Protein AF-Q4G3E6-F1 (afdb_monomer_lite)

pLDDT: mean 81.44, std 16.77, range [35.69, 95.38]

Secondary structure (DSSP, 8-state):
--HHHHHHHHHHHHHHHHHTHHHHHHHIIIIIHHHHHSSS-HHHHHHIIIIIHHHHHHHHHTHHHHHHHHHHHHHHHHSSS-GGGSSS--TTS--------HHHHHHHHHHHHHHHHHHHHHHHHHHS-HHHHHSHHHHHHHHHHHHHHHHHHHHHHHHHHTT-----TTHHHHHHHHHHHTT--

Structure (mmCIF, N/CA/C/O backbone):
data_AF-Q4G3E6-F1
#
_entry.id   AF-Q4G3E6-F1
#
loop_
_atom_site.group_PDB
_atom_site.id
_atom_site.type_symbol
_atom_site.label_atom_id
_atom_site.label_alt_id
_atom_site.label_comp_id
_atom_site.label_asym_id
_atom_site.label_entity_id
_atom_site.label_seq_id
_atom_site.pdbx_PDB_ins_code
_atom_site.Cartn_x
_atom_site.Cartn_y
_atom_site.Cartn_z
_atom_site.occupancy
_atom_site.B_iso_or_equiv
_atom_site.auth_seq_id
_atom_site.auth_comp_id
_atom_site.auth_asym_id
_atom_site.auth_atom_id
_atom_site.pdbx_PDB_model_num
ATOM 1 N N . MET A 1 1 ? -30.790 -11.119 8.321 1.00 50.88 1 MET A N 1
ATOM 2 C CA . MET A 1 1 ? -29.705 -10.205 8.751 1.00 50.88 1 MET A CA 1
ATOM 3 C C . MET A 1 1 ? -30.232 -8.780 8.630 1.00 50.88 1 MET A C 1
ATOM 5 O O . MET A 1 1 ? -30.680 -8.416 7.553 1.00 50.88 1 MET A O 1
ATOM 9 N N . ASN A 1 2 ? -30.311 -8.030 9.729 1.00 48.78 2 ASN A N 1
ATOM 10 C CA . ASN A 1 2 ? -31.021 -6.747 9.789 1.00 48.78 2 ASN A CA 1
ATOM 11 C C . ASN A 1 2 ? -30.260 -5.658 8.998 1.00 48.78 2 ASN A C 1
ATOM 13 O O . ASN A 1 2 ? -29.052 -5.509 9.179 1.00 48.78 2 ASN A O 1
ATOM 17 N N . GLN A 1 3 ? -30.926 -4.879 8.136 1.00 55.03 3 GLN A N 1
ATOM 18 C CA . GLN A 1 3 ? -30.268 -3.825 7.335 1.00 55.03 3 GLN A CA 1
ATOM 19 C C . GLN A 1 3 ? -29.537 -2.789 8.212 1.00 55.03 3 GLN A C 1
ATOM 21 O O . GLN A 1 3 ? -28.496 -2.266 7.817 1.00 55.03 3 GLN A O 1
ATOM 26 N N . ARG A 1 4 ? -30.012 -2.572 9.448 1.00 55.09 4 ARG A N 1
ATOM 27 C CA . ARG A 1 4 ? -29.405 -1.648 10.422 1.00 55.09 4 ARG A CA 1
ATOM 28 C C . ARG A 1 4 ? -28.013 -2.066 10.920 1.00 55.09 4 ARG A C 1
ATOM 30 O O . ARG A 1 4 ? -27.266 -1.209 11.373 1.00 55.09 4 ARG A O 1
ATOM 37 N N . THR A 1 5 ? -27.634 -3.341 10.807 1.00 65.06 5 THR A N 1
ATOM 38 C CA . THR A 1 5 ? -26.294 -3.833 11.196 1.00 65.06 5 THR A CA 1
ATOM 39 C C . THR A 1 5 ? -25.337 -3.981 10.013 1.00 65.06 5 THR A C 1
ATOM 41 O O . THR A 1 5 ? -24.142 -4.173 10.206 1.00 65.06 5 THR A O 1
ATOM 44 N N . LEU A 1 6 ? -25.844 -3.907 8.781 1.00 67.62 6 LEU A N 1
ATOM 45 C CA . LEU A 1 6 ? -25.075 -4.185 7.564 1.00 67.62 6 LEU A CA 1
ATOM 46 C C . LEU A 1 6 ? -24.280 -2.953 7.104 1.00 67.62 6 LEU A C 1
ATOM 48 O O . LEU A 1 6 ? -23.115 -3.059 6.733 1.00 67.62 6 LEU A O 1
ATOM 52 N N . LEU A 1 7 ? -24.888 -1.773 7.224 1.00 69.06 7 LEU A N 1
ATOM 53 C CA . LEU A 1 7 ? -24.285 -0.482 6.893 1.00 69.06 7 LEU A CA 1
ATOM 54 C C . LEU A 1 7 ? -23.043 -0.138 7.747 1.00 69.06 7 LEU A C 1
ATOM 56 O O . LEU A 1 7 ? -21.997 0.143 7.159 1.00 69.06 7 LEU A O 1
ATOM 60 N N . PRO A 1 8 ? -23.074 -0.228 9.096 1.00 72.69 8 PRO A N 1
ATOM 61 C CA . PRO A 1 8 ? -21.874 0.008 9.905 1.00 72.69 8 PRO A CA 1
ATOM 62 C C . PRO A 1 8 ? -20.772 -1.024 9.629 1.00 72.69 8 PRO A C 1
ATOM 64 O O . PRO A 1 8 ? -19.601 -0.665 9.584 1.00 72.69 8 PRO A O 1
ATOM 67 N N . LEU A 1 9 ? -21.135 -2.281 9.348 1.00 75.56 9 LEU A N 1
ATOM 68 C CA . LEU A 1 9 ? -20.178 -3.338 9.018 1.00 75.56 9 LEU A CA 1
ATOM 69 C C . LEU A 1 9 ? -19.445 -3.076 7.692 1.00 75.56 9 LEU A C 1
ATOM 71 O O . LEU A 1 9 ? -18.238 -3.305 7.596 1.00 75.56 9 LEU A O 1
ATOM 75 N N . ILE A 1 10 ? -20.159 -2.591 6.669 1.00 78.94 10 ILE A N 1
ATOM 76 C CA . ILE A 1 10 ? -19.553 -2.200 5.388 1.00 78.94 10 ILE A CA 1
ATOM 77 C C . ILE A 1 10 ? -18.596 -1.027 5.597 1.00 78.94 10 ILE A C 1
ATOM 79 O O . ILE A 1 10 ? -17.491 -1.055 5.064 1.00 78.94 10 ILE A O 1
ATOM 83 N N . ILE A 1 11 ? -18.976 -0.028 6.396 1.00 75.25 11 ILE A N 1
ATOM 84 C CA . ILE A 1 11 ? -18.123 1.136 6.677 1.00 75.25 11 ILE A CA 1
ATOM 85 C C . ILE A 1 11 ? -16.855 0.717 7.438 1.00 75.25 11 ILE A C 1
ATOM 87 O O . ILE A 1 11 ? -15.752 1.119 7.062 1.00 75.25 11 ILE A O 1
ATOM 91 N N . GLU A 1 12 ? -16.980 -0.141 8.454 1.00 79.94 12 GLU A N 1
ATOM 92 C CA . GLU A 1 12 ? -15.845 -0.624 9.251 1.00 79.94 12 GLU A CA 1
ATOM 93 C C . GLU A 1 12 ? -14.816 -1.414 8.432 1.00 79.94 12 GLU A C 1
ATOM 95 O O . GLU A 1 12 ? -13.622 -1.353 8.740 1.00 79.94 12 GLU A O 1
ATOM 100 N N . ARG A 1 13 ? -15.265 -2.144 7.400 1.00 85.94 13 ARG A N 1
ATOM 101 C CA . ARG A 1 13 ? -14.406 -2.935 6.501 1.00 85.94 13 ARG A CA 1
ATOM 102 C C . ARG A 1 13 ? -13.930 -2.147 5.283 1.00 85.94 13 ARG A C 1
ATOM 104 O O . ARG A 1 13 ? -12.800 -2.340 4.848 1.00 85.94 13 ARG A O 1
ATOM 111 N N . GLY A 1 14 ? -14.761 -1.256 4.753 1.00 86.25 14 GLY A N 1
ATOM 112 C CA . GLY A 1 14 ? -14.459 -0.443 3.579 1.00 86.25 14 GLY A CA 1
ATOM 113 C C . GLY A 1 14 ? -13.380 0.596 3.859 1.00 86.25 14 GLY A C 1
ATOM 114 O O . GLY A 1 14 ? -12.450 0.726 3.071 1.00 86.25 14 GLY A O 1
ATOM 115 N N . PHE A 1 15 ? -13.439 1.279 5.006 1.00 86.38 15 PHE A N 1
ATOM 116 C CA . PHE A 1 15 ? -12.478 2.337 5.331 1.00 86.38 15 PHE A CA 1
ATOM 117 C C . PHE A 1 15 ? -11.015 1.844 5.390 1.00 86.38 15 PHE A C 1
ATOM 119 O O . PHE A 1 15 ? -10.160 2.463 4.756 1.00 86.38 15 PHE A O 1
ATOM 126 N N . PRO A 1 16 ? -10.688 0.709 6.042 1.00 87.88 16 PRO A N 1
ATOM 127 C CA . PRO A 1 16 ? -9.337 0.161 5.981 1.00 87.88 16 PRO A CA 1
ATOM 128 C C . PRO A 1 16 ? -8.939 -0.313 4.584 1.00 87.88 16 PRO A C 1
ATOM 130 O O . PRO A 1 16 ? -7.799 -0.105 4.192 1.00 87.88 16 PRO A O 1
ATOM 133 N N . ILE A 1 17 ? -9.853 -0.918 3.814 1.00 91.62 17 ILE A N 1
ATOM 134 C CA . ILE A 1 17 ? -9.563 -1.343 2.433 1.00 91.62 17 ILE A CA 1
ATOM 135 C C . ILE A 1 17 ? -9.204 -0.131 1.561 1.00 91.62 17 ILE A C 1
ATOM 137 O O . ILE A 1 17 ? -8.261 -0.209 0.779 1.00 91.62 17 ILE A O 1
ATOM 141 N N . LEU A 1 18 ? -9.893 0.999 1.743 1.00 91.19 18 LEU A N 1
ATOM 142 C CA . LEU A 1 18 ? -9.543 2.262 1.092 1.00 91.19 18 LEU A CA 1
ATOM 143 C C . LEU A 1 18 ? -8.183 2.789 1.561 1.00 91.19 18 LEU A C 1
ATOM 145 O O . LEU A 1 18 ? -7.407 3.263 0.744 1.00 91.19 18 LEU A O 1
ATOM 149 N N . ALA A 1 19 ? -7.827 2.653 2.839 1.00 91.94 19 ALA A N 1
ATOM 150 C CA . ALA A 1 19 ? -6.485 3.029 3.293 1.00 91.94 19 ALA A CA 1
ATOM 151 C C . ALA A 1 19 ? -5.380 2.224 2.577 1.00 91.94 19 ALA A C 1
ATOM 153 O O . ALA A 1 19 ? -4.321 2.773 2.295 1.00 91.94 19 ALA A O 1
ATOM 154 N N . TYR A 1 20 ? -5.641 0.962 2.209 1.00 93.94 20 TYR A N 1
ATOM 155 C CA . TYR A 1 20 ? -4.726 0.135 1.411 1.00 93.94 20 TYR A CA 1
ATOM 156 C C . TYR A 1 20 ? -4.623 0.548 -0.070 1.00 93.94 20 TYR A C 1
ATOM 158 O O . TYR A 1 20 ? -3.683 0.125 -0.746 1.00 93.94 20 TYR A O 1
ATOM 166 N N . SER A 1 21 ? -5.518 1.392 -0.598 1.00 92.81 21 SER A N 1
ATOM 167 C CA . SER A 1 21 ? -5.365 1.895 -1.970 1.00 92.81 21 SER A CA 1
ATOM 168 C C . SER A 1 21 ? -4.215 2.897 -2.104 1.00 92.81 21 SER A C 1
ATOM 170 O O . SER A 1 21 ? -3.676 3.049 -3.196 1.00 92.81 21 SER A O 1
ATOM 172 N N . ILE A 1 22 ? -3.816 3.556 -1.010 1.00 93.31 22 ILE A N 1
ATOM 173 C CA . ILE A 1 22 ? -2.671 4.479 -0.979 1.00 93.31 22 ILE A CA 1
ATOM 174 C C . ILE A 1 22 ? -1.344 3.730 -1.217 1.00 93.31 22 ILE A C 1
ATOM 176 O O . ILE A 1 22 ? -0.698 4.023 -2.225 1.00 93.31 22 ILE A O 1
ATOM 180 N N . PRO A 1 23 ? -0.957 2.717 -0.407 1.00 94.69 23 PRO A N 1
ATOM 181 C CA . PRO A 1 23 ? 0.252 1.933 -0.671 1.00 94.69 23 PRO A CA 1
ATOM 182 C C . PRO A 1 23 ? 0.204 1.218 -2.030 1.00 94.69 23 PRO A C 1
ATOM 184 O O . PRO A 1 23 ? 1.242 0.994 -2.652 1.00 94.69 23 PRO A O 1
ATOM 187 N N . LEU A 1 24 ? -0.993 0.888 -2.536 1.00 94.81 24 LEU A N 1
ATOM 188 C CA . LEU A 1 24 ? -1.147 0.341 -3.885 1.00 94.81 24 LEU A CA 1
ATOM 189 C C . LEU A 1 24 ? -0.725 1.355 -4.951 1.00 94.81 24 LEU A C 1
ATOM 191 O O . LEU A 1 24 ? 0.110 1.031 -5.795 1.00 94.81 24 LEU A O 1
ATOM 195 N N . ALA A 1 25 ? -1.271 2.573 -4.901 1.00 94.31 25 ALA A N 1
ATOM 196 C CA . ALA A 1 25 ? -0.927 3.643 -5.832 1.00 94.31 25 ALA A CA 1
ATOM 197 C C . ALA A 1 25 ? 0.575 3.963 -5.798 1.00 94.31 25 ALA A C 1
ATOM 199 O O . ALA A 1 25 ? 1.194 4.121 -6.850 1.00 94.31 25 ALA A O 1
ATOM 200 N N . GLU A 1 26 ? 1.175 3.965 -4.610 1.00 94.31 26 GLU A N 1
ATOM 201 C CA . GLU A 1 26 ? 2.606 4.194 -4.447 1.00 94.31 26 GLU A CA 1
ATOM 202 C C . GLU A 1 26 ? 3.460 3.064 -5.048 1.00 94.31 26 GLU A C 1
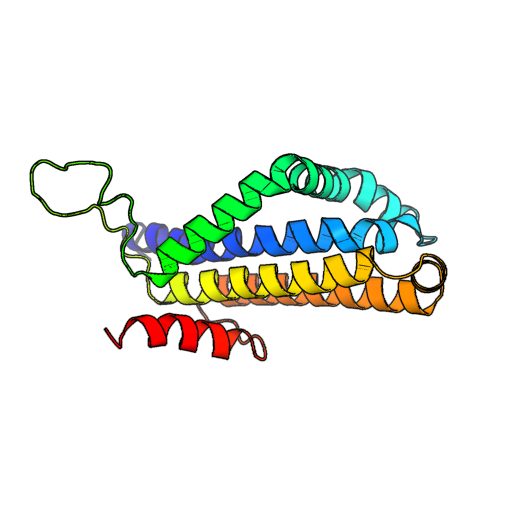ATOM 204 O O . GLU A 1 26 ? 4.415 3.323 -5.786 1.00 94.31 26 GLU A O 1
ATOM 209 N N . SER A 1 27 ? 3.084 1.799 -4.827 1.00 94.50 27 SER A N 1
ATOM 210 C CA . SER A 1 27 ? 3.782 0.656 -5.435 1.00 94.50 27 SER A CA 1
ATOM 211 C C . SER A 1 27 ? 3.733 0.694 -6.970 1.00 94.50 27 SER A C 1
ATOM 213 O O . SER A 1 27 ? 4.720 0.378 -7.644 1.00 94.50 27 SER A O 1
ATOM 215 N N . ILE A 1 28 ? 2.604 1.146 -7.529 1.00 94.00 28 ILE A N 1
ATOM 216 C CA . ILE A 1 28 ? 2.423 1.340 -8.968 1.00 94.00 28 ILE A CA 1
ATOM 217 C C . ILE A 1 28 ? 3.330 2.472 -9.461 1.00 94.00 28 ILE A C 1
ATOM 219 O O . ILE A 1 28 ? 4.020 2.300 -10.466 1.00 94.00 28 ILE A O 1
ATOM 223 N N . TYR A 1 29 ? 3.371 3.600 -8.750 1.00 93.81 29 TYR A N 1
ATOM 224 C CA . TYR A 1 29 ? 4.202 4.748 -9.106 1.00 93.81 29 TYR A CA 1
ATOM 225 C C . TYR A 1 29 ? 5.694 4.385 -9.213 1.00 93.81 29 TYR A C 1
ATOM 227 O O . TYR A 1 29 ? 6.325 4.708 -10.220 1.00 93.81 29 TYR A O 1
ATOM 235 N N . PHE A 1 30 ? 6.252 3.658 -8.239 1.00 92.88 30 PHE A N 1
ATOM 236 C CA . PHE A 1 30 ? 7.684 3.329 -8.239 1.00 92.88 30 PHE A CA 1
ATOM 237 C C . PHE A 1 30 ? 8.071 2.181 -9.183 1.00 92.88 30 PHE A C 1
ATOM 239 O O . PHE A 1 30 ? 9.093 2.269 -9.871 1.00 92.88 30 PHE A O 1
ATOM 246 N N . PHE A 1 31 ? 7.295 1.091 -9.223 1.00 92.88 31 PHE A N 1
ATOM 247 C CA . PHE A 1 31 ? 7.738 -0.151 -9.873 1.00 92.88 31 PHE A CA 1
ATOM 248 C C . PHE A 1 31 ? 7.011 -0.468 -11.184 1.00 92.88 31 PHE A C 1
ATOM 250 O O . PHE A 1 31 ? 7.617 -1.067 -12.079 1.00 92.88 31 PHE A O 1
ATOM 257 N N . ALA A 1 32 ? 5.748 -0.058 -11.359 1.00 90.56 32 ALA A N 1
ATOM 258 C CA . ALA A 1 32 ? 4.948 -0.512 -12.502 1.00 90.56 32 ALA A CA 1
ATOM 259 C C . ALA A 1 32 ? 5.480 -0.017 -13.851 1.00 90.56 32 ALA A C 1
ATOM 261 O O . ALA A 1 32 ? 5.421 -0.767 -14.826 1.00 90.56 32 ALA A O 1
ATOM 262 N N . HIS A 1 33 ? 6.071 1.183 -13.908 1.00 87.75 33 HIS A N 1
ATOM 263 C CA . HIS A 1 33 ? 6.719 1.689 -15.123 1.00 87.75 33 HIS A CA 1
ATOM 264 C C . HIS A 1 33 ? 7.822 0.737 -15.611 1.00 87.75 33 HIS A C 1
ATOM 266 O O . HIS A 1 33 ? 7.880 0.397 -16.793 1.00 87.75 33 HIS A O 1
ATOM 272 N N . ARG A 1 34 ? 8.675 0.251 -14.696 1.00 87.00 34 ARG A N 1
ATOM 273 C CA . ARG A 1 34 ? 9.755 -0.678 -15.050 1.00 87.00 34 ARG A CA 1
ATOM 274 C C . ARG A 1 34 ? 9.204 -2.039 -15.466 1.00 87.00 34 ARG A C 1
ATOM 276 O O . ARG A 1 34 ? 9.618 -2.568 -16.490 1.00 87.00 34 ARG A O 1
ATOM 283 N N . VAL A 1 35 ? 8.281 -2.597 -14.691 1.00 87.44 35 VAL A N 1
ATOM 284 C CA . VAL A 1 35 ? 7.744 -3.944 -14.934 1.00 87.44 35 VAL A CA 1
ATOM 285 C C . VAL A 1 35 ? 6.961 -4.014 -16.247 1.00 87.44 35 VAL A C 1
ATOM 287 O O . VAL A 1 35 ? 7.157 -4.929 -17.047 1.00 87.44 35 VAL A O 1
ATOM 290 N N . CYS A 1 36 ? 6.097 -3.032 -16.502 1.00 85.81 36 CYS A N 1
ATOM 291 C CA . CYS A 1 36 ? 5.131 -3.128 -17.591 1.00 85.81 36 CYS A CA 1
ATOM 292 C C . CYS A 1 36 ? 5.654 -2.627 -18.939 1.00 85.81 36 CYS A C 1
ATOM 294 O O . CYS A 1 36 ? 5.175 -3.093 -19.967 1.00 85.81 36 CYS A O 1
ATOM 296 N N . LEU A 1 37 ? 6.618 -1.699 -18.976 1.00 86.12 37 LEU A N 1
ATOM 297 C CA . LEU A 1 37 ? 7.130 -1.169 -20.249 1.00 86.12 37 LEU A CA 1
ATOM 298 C C . LEU A 1 37 ? 8.317 -1.956 -20.806 1.00 86.12 37 LEU A C 1
ATOM 300 O O . LEU A 1 37 ? 8.485 -2.013 -22.024 1.00 86.12 37 LEU A O 1
ATOM 304 N N . TYR A 1 38 ? 9.105 -2.594 -19.940 1.00 84.31 38 TYR A N 1
ATOM 305 C CA . TYR A 1 38 ? 10.302 -3.341 -20.340 1.00 84.31 38 TYR A CA 1
ATOM 306 C C . TYR A 1 38 ? 10.032 -4.826 -20.616 1.00 84.31 38 TYR A C 1
ATOM 308 O O . TYR A 1 38 ? 10.952 -5.565 -20.952 1.00 84.31 38 TYR A O 1
ATOM 316 N N . THR A 1 39 ? 8.780 -5.278 -20.499 1.00 83.50 39 THR A N 1
ATOM 317 C CA . THR A 1 39 ? 8.386 -6.619 -20.948 1.00 83.50 39 THR A CA 1
ATOM 318 C C . THR A 1 39 ? 8.193 -6.663 -22.467 1.00 83.50 39 THR A C 1
ATOM 320 O O . THR A 1 39 ? 7.905 -5.651 -23.105 1.00 83.50 39 THR A O 1
ATOM 323 N N . ASN A 1 40 ? 8.294 -7.853 -23.059 1.00 83.25 40 ASN A N 1
ATOM 324 C CA . ASN A 1 40 ? 7.991 -8.071 -24.477 1.00 83.25 40 ASN A CA 1
ATOM 325 C C . ASN A 1 40 ? 6.483 -8.234 -24.741 1.00 83.25 40 ASN A C 1
ATOM 327 O O . ASN A 1 40 ? 6.042 -8.162 -25.884 1.00 83.25 40 ASN A O 1
ATOM 331 N N . ASN A 1 41 ? 5.678 -8.402 -23.689 1.00 88.19 41 ASN A N 1
ATOM 332 C CA . ASN A 1 41 ? 4.240 -8.621 -23.806 1.00 88.19 41 ASN A CA 1
ATOM 333 C C . ASN A 1 41 ? 3.483 -7.318 -24.095 1.00 88.19 41 ASN A C 1
ATOM 335 O O . ASN A 1 41 ? 3.435 -6.415 -23.256 1.00 88.19 41 ASN A O 1
ATOM 339 N N . ILE A 1 42 ? 2.824 -7.249 -25.255 1.00 89.62 42 ILE A N 1
ATOM 340 C CA . ILE A 1 42 ? 2.043 -6.074 -25.675 1.00 89.62 42 ILE A CA 1
ATOM 341 C C . ILE A 1 42 ? 0.882 -5.786 -24.707 1.00 89.62 42 ILE A C 1
ATOM 343 O O . ILE A 1 42 ? 0.621 -4.632 -24.373 1.00 89.62 42 ILE A O 1
ATOM 347 N N . SER A 1 43 ? 0.233 -6.833 -24.188 1.00 89.06 43 SER A N 1
ATOM 348 C CA . SER A 1 43 ? -0.934 -6.713 -23.308 1.00 89.06 43 SER A CA 1
ATOM 349 C C . SER A 1 43 ? -0.595 -6.030 -21.985 1.00 89.06 43 SER A C 1
ATOM 351 O O . SER A 1 43 ? -1.376 -5.219 -21.497 1.00 89.06 43 SER A O 1
ATOM 353 N N . LEU A 1 44 ? 0.591 -6.298 -21.424 1.00 85.38 44 LEU A N 1
ATOM 354 C CA . LEU A 1 44 ? 1.046 -5.639 -20.196 1.00 85.38 44 LEU A CA 1
ATOM 355 C C . LEU A 1 44 ? 1.344 -4.153 -20.428 1.00 85.38 44 LEU A C 1
ATOM 357 O O . LEU A 1 44 ? 1.033 -3.324 -19.574 1.00 85.38 44 LEU A O 1
ATOM 361 N N . LYS A 1 45 ? 1.905 -3.809 -21.595 1.00 89.00 45 LYS A N 1
ATOM 362 C CA . LYS A 1 45 ? 2.141 -2.411 -21.980 1.00 89.00 45 LYS A CA 1
ATOM 363 C C . LYS A 1 45 ? 0.825 -1.651 -22.101 1.00 89.00 45 LYS A C 1
ATOM 365 O O . LYS A 1 45 ? 0.710 -0.551 -21.566 1.00 89.00 45 LYS A O 1
ATOM 370 N N . LEU A 1 46 ? -0.174 -2.247 -22.755 1.00 89.12 46 LEU A N 1
ATOM 371 C CA . LEU A 1 46 ? -1.507 -1.657 -22.890 1.00 89.12 46 LEU A CA 1
ATOM 372 C C . LEU A 1 46 ? -2.199 -1.502 -21.535 1.00 89.12 46 LEU A C 1
ATOM 374 O O . LEU A 1 46 ? -2.703 -0.419 -21.249 1.00 89.12 46 LEU A O 1
ATOM 378 N N . LEU A 1 47 ? -2.144 -2.525 -20.675 1.00 88.00 47 LEU A N 1
ATOM 379 C CA . LEU A 1 47 ? -2.672 -2.453 -19.312 1.00 88.00 47 LEU A CA 1
ATOM 380 C C . LEU A 1 47 ? -2.043 -1.284 -18.547 1.00 88.00 47 LEU A C 1
ATOM 382 O O . LEU A 1 47 ? -2.756 -0.478 -17.957 1.00 88.00 47 LEU A O 1
ATOM 386 N N . PHE A 1 48 ? -0.721 -1.121 -18.612 1.00 88.00 48 PHE A N 1
ATOM 387 C CA . PHE A 1 48 ? -0.074 0.008 -17.953 1.00 88.00 48 PHE A CA 1
ATOM 388 C C . PHE A 1 48 ? -0.531 1.353 -18.513 1.00 88.00 48 PHE A C 1
ATOM 390 O O . PHE A 1 48 ? -0.895 2.236 -17.743 1.00 88.00 48 PHE A O 1
ATOM 397 N N . LEU A 1 49 ? -0.544 1.515 -19.836 1.00 87.44 49 LEU A N 1
ATOM 398 C CA . LEU A 1 49 ? -0.903 2.784 -20.467 1.00 87.44 49 LEU A CA 1
ATOM 399 C C . LEU A 1 49 ? -2.367 3.175 -20.231 1.00 87.44 49 LEU A C 1
ATOM 401 O O . LEU A 1 49 ? -2.646 4.361 -20.069 1.00 87.44 49 LEU A O 1
ATOM 405 N N . GLN A 1 50 ? -3.277 2.201 -20.199 1.00 88.69 50 GLN A N 1
ATOM 406 C CA . GLN A 1 50 ? -4.713 2.439 -20.062 1.00 88.69 50 GLN A CA 1
ATOM 407 C C . GLN A 1 50 ? -5.159 2.585 -18.603 1.00 88.69 50 GLN A C 1
ATOM 409 O O . GLN A 1 50 ? -5.964 3.467 -18.317 1.00 88.69 50 GLN A O 1
ATOM 414 N N . THR A 1 51 ? -4.655 1.756 -17.679 1.00 88.50 51 THR A N 1
ATOM 415 C CA . THR A 1 51 ? -5.187 1.697 -16.302 1.00 88.50 51 THR A CA 1
ATOM 416 C C . THR A 1 51 ? -4.200 2.151 -15.231 1.00 88.50 51 THR A C 1
ATOM 418 O O . THR A 1 51 ? -4.580 2.917 -14.349 1.00 88.50 51 THR A O 1
ATOM 421 N N . LEU A 1 52 ? -2.929 1.742 -15.288 1.00 90.31 52 LEU A N 1
ATOM 422 C CA . LEU A 1 52 ? -1.971 2.028 -14.205 1.00 90.31 52 LEU A CA 1
ATOM 423 C C . LEU A 1 52 ? -1.329 3.417 -14.307 1.00 90.31 52 LEU A C 1
ATOM 425 O O . LEU A 1 52 ? -1.086 4.066 -13.291 1.00 90.31 52 LEU A O 1
ATOM 429 N N . LYS A 1 53 ? -1.079 3.902 -15.526 1.00 91.12 53 LYS A N 1
ATOM 430 C CA . LYS A 1 53 ? -0.499 5.222 -15.795 1.00 91.12 53 LYS A CA 1
ATOM 431 C C . LYS A 1 53 ? -1.302 6.370 -15.167 1.00 91.12 53 LYS A C 1
ATOM 433 O O . LYS A 1 53 ? -0.673 7.199 -14.510 1.00 91.12 53 LYS A O 1
ATOM 438 N N . PRO A 1 54 ? -2.639 6.474 -15.321 1.00 91.75 54 PRO A N 1
ATOM 439 C CA . PRO A 1 54 ? -3.385 7.566 -14.696 1.00 91.75 54 PRO A CA 1
ATOM 440 C C . PRO A 1 54 ? -3.308 7.529 -13.163 1.00 91.75 54 PRO A C 1
ATOM 442 O O . PRO A 1 54 ? -3.186 8.584 -12.549 1.00 91.75 54 PRO A O 1
ATOM 445 N N . ILE A 1 55 ? -3.288 6.339 -12.549 1.00 91.75 55 ILE A N 1
ATOM 446 C CA . ILE A 1 55 ? -3.123 6.178 -11.094 1.00 91.75 55 ILE A CA 1
ATOM 447 C C . ILE A 1 55 ? -1.744 6.686 -10.652 1.00 91.75 55 ILE A C 1
ATOM 449 O O . ILE A 1 55 ? -1.645 7.462 -9.703 1.00 91.75 55 ILE A O 1
ATOM 453 N N . ALA A 1 56 ? -0.686 6.306 -11.374 1.00 92.44 56 ALA A N 1
ATOM 454 C CA . ALA A 1 56 ? 0.673 6.765 -11.095 1.00 92.44 56 ALA A CA 1
ATOM 455 C C . ALA A 1 56 ? 0.815 8.290 -11.247 1.00 92.44 56 ALA A C 1
ATOM 457 O O . ALA A 1 56 ? 1.435 8.931 -10.403 1.00 92.44 56 ALA A O 1
ATOM 458 N N . MET A 1 57 ? 0.214 8.877 -12.289 1.00 92.44 57 MET A N 1
ATOM 459 C CA . MET A 1 57 ? 0.231 10.331 -12.503 1.00 92.44 57 MET A CA 1
ATOM 460 C C . MET A 1 57 ? -0.581 11.081 -11.442 1.00 92.44 57 MET A C 1
ATOM 462 O O . MET A 1 57 ? -0.176 12.149 -10.991 1.00 92.44 57 MET A O 1
ATOM 466 N N . PHE A 1 58 ? -1.715 10.528 -11.004 1.00 93.12 58 PHE A N 1
ATOM 467 C CA . PHE A 1 58 ? -2.482 11.103 -9.902 1.00 93.12 58 PHE A CA 1
ATOM 468 C C . PHE A 1 58 ? -1.657 11.141 -8.610 1.00 93.12 58 PHE A C 1
ATOM 470 O O . PHE A 1 58 ? -1.641 12.173 -7.936 1.00 93.12 58 PHE A O 1
ATOM 477 N N . TYR A 1 59 ? -0.939 10.055 -8.302 1.00 92.06 59 TYR A N 1
ATOM 478 C CA . TYR A 1 59 ? -0.045 9.985 -7.147 1.00 92.06 59 TYR A CA 1
ATOM 479 C C . TYR A 1 59 ? 1.102 10.998 -7.252 1.00 92.06 59 TYR A C 1
ATOM 481 O O . TYR A 1 59 ? 1.318 11.775 -6.324 1.00 92.06 59 TYR A O 1
ATOM 489 N N . SER A 1 60 ? 1.793 11.059 -8.398 1.00 92.50 60 SER A N 1
ATOM 490 C CA . SER A 1 60 ? 2.928 11.972 -8.593 1.00 92.50 60 SER A CA 1
ATOM 491 C C . SER A 1 60 ? 2.532 13.441 -8.484 1.00 92.50 60 SER A C 1
ATOM 493 O O . SER A 1 60 ? 3.257 14.235 -7.892 1.00 92.50 60 SER A O 1
ATOM 495 N N . ASN A 1 61 ? 1.368 13.805 -9.028 1.00 95.38 61 ASN A N 1
ATOM 496 C CA . ASN A 1 61 ? 0.897 15.188 -9.038 1.00 95.38 61 ASN A CA 1
ATOM 497 C C . ASN A 1 61 ? 0.411 15.652 -7.659 1.00 95.38 61 ASN A C 1
ATOM 499 O O . ASN A 1 61 ? 0.450 16.844 -7.370 1.00 95.38 61 ASN A O 1
ATOM 503 N N . ASN A 1 62 ? -0.033 14.726 -6.804 1.00 94.00 62 ASN A N 1
ATOM 504 C CA . ASN A 1 62 ? -0.606 15.029 -5.491 1.00 94.00 62 ASN A CA 1
ATOM 505 C C . ASN A 1 62 ? 0.249 14.511 -4.327 1.00 94.00 62 ASN A C 1
ATOM 507 O O . ASN A 1 62 ? -0.267 14.352 -3.223 1.00 94.00 62 ASN A O 1
ATOM 511 N N . LEU A 1 63 ? 1.545 14.267 -4.542 1.00 90.56 63 LEU A N 1
ATOM 512 C CA . LEU A 1 63 ? 2.423 13.612 -3.565 1.00 90.56 63 LEU A CA 1
ATOM 513 C C . LEU A 1 63 ? 2.376 14.289 -2.188 1.00 90.56 63 LEU A C 1
ATOM 515 O O . LEU A 1 63 ? 2.132 13.628 -1.183 1.00 90.56 63 LEU A O 1
ATOM 519 N N . TYR A 1 64 ? 2.528 15.616 -2.134 1.00 91.19 64 TYR A N 1
ATOM 520 C CA . TYR A 1 64 ? 2.484 16.355 -0.868 1.00 91.19 64 TYR A CA 1
ATOM 521 C C . TYR A 1 64 ? 1.114 16.271 -0.187 1.00 91.19 64 TYR A C 1
ATOM 523 O O . TYR A 1 64 ? 1.039 16.100 1.027 1.00 91.19 64 TYR A O 1
ATOM 531 N N . ALA A 1 65 ? 0.025 16.351 -0.955 1.00 92.19 65 ALA A N 1
ATOM 532 C CA . ALA A 1 65 ? -1.328 16.256 -0.415 1.00 92.19 65 ALA A CA 1
ATOM 533 C C . ALA A 1 65 ? -1.616 14.856 0.145 1.00 92.19 65 ALA A C 1
ATOM 535 O O . ALA A 1 65 ? -2.191 14.733 1.228 1.00 92.19 65 ALA A O 1
ATOM 536 N N . ILE A 1 66 ? -1.175 13.804 -0.552 1.00 92.31 66 ILE A N 1
ATOM 537 C CA . ILE A 1 66 ? -1.280 12.417 -0.088 1.00 92.31 66 ILE A CA 1
ATOM 538 C C . ILE A 1 66 ? -0.449 12.233 1.183 1.00 92.31 66 ILE A C 1
ATOM 540 O O . ILE A 1 66 ? -0.980 11.728 2.166 1.00 92.31 66 ILE A O 1
ATOM 544 N N . PHE A 1 67 ? 0.784 12.740 1.220 1.00 90.56 67 PHE A N 1
ATOM 545 C CA . PHE A 1 67 ? 1.632 12.692 2.412 1.00 90.56 67 PHE A CA 1
ATOM 546 C C . PHE A 1 67 ? 0.974 13.371 3.623 1.00 90.56 67 PHE A C 1
ATOM 548 O O . PHE A 1 67 ? 0.866 12.772 4.694 1.00 90.56 67 PHE A O 1
ATOM 555 N N . PHE A 1 68 ? 0.452 14.593 3.466 1.00 90.50 68 PHE A N 1
ATOM 556 C CA . PHE A 1 68 ? -0.278 15.267 4.545 1.00 90.50 68 PHE A CA 1
ATOM 557 C C . PHE A 1 68 ? -1.545 14.506 4.954 1.00 90.50 68 PHE A C 1
ATOM 559 O O . PHE A 1 68 ? -1.864 14.452 6.141 1.00 90.50 68 PHE A O 1
ATOM 566 N N . THR A 1 69 ? -2.239 13.878 4.002 1.00 89.81 69 THR A N 1
ATOM 567 C CA . THR A 1 69 ? -3.421 13.046 4.271 1.00 89.81 69 THR A CA 1
ATOM 568 C C . THR A 1 69 ? -3.052 11.811 5.090 1.00 89.81 69 THR A C 1
ATOM 570 O O . THR A 1 69 ? -3.707 11.523 6.089 1.00 89.81 69 THR A O 1
ATOM 573 N N . VAL A 1 70 ? -1.978 11.109 4.731 1.00 90.56 70 VAL A N 1
ATOM 574 C CA . VAL A 1 70 ? -1.473 9.946 5.471 1.00 90.56 70 VAL A CA 1
ATOM 575 C C . VAL A 1 70 ? -1.043 10.351 6.879 1.00 90.56 70 VAL A C 1
ATOM 577 O O . VAL A 1 70 ? -1.483 9.729 7.846 1.00 90.56 70 VAL A O 1
ATOM 580 N N . CYS A 1 71 ? -0.282 11.440 7.024 1.00 89.31 71 CYS A N 1
ATOM 581 C CA . CYS A 1 71 ? 0.101 11.995 8.325 1.00 89.31 71 CYS A CA 1
ATOM 582 C C . CYS A 1 71 ? -1.120 12.366 9.179 1.00 89.31 71 CYS A C 1
ATOM 584 O O . CYS A 1 71 ? -1.161 12.068 10.375 1.00 89.31 71 CYS A O 1
ATOM 586 N N . TYR A 1 72 ? -2.142 12.973 8.572 1.00 87.62 72 TYR A N 1
ATOM 587 C CA . TYR A 1 72 ? -3.389 13.310 9.251 1.00 87.62 72 TYR A CA 1
ATOM 588 C C . TYR A 1 72 ? -4.142 12.056 9.722 1.00 87.62 72 TYR A C 1
ATOM 590 O O . TYR A 1 72 ? -4.530 11.979 10.890 1.00 87.62 72 TYR A O 1
ATOM 598 N N . ILE A 1 73 ? -4.311 11.049 8.856 1.00 86.62 73 ILE A N 1
ATOM 599 C CA . ILE A 1 73 ? -4.977 9.780 9.199 1.00 86.62 73 ILE A CA 1
ATOM 600 C C . ILE A 1 73 ? -4.182 9.036 10.281 1.00 86.62 73 ILE A C 1
ATOM 602 O O . ILE A 1 73 ? -4.778 8.491 11.215 1.00 86.62 73 ILE A O 1
ATOM 606 N N . PHE A 1 74 ? -2.850 9.048 10.201 1.00 87.06 74 PHE A N 1
ATOM 607 C CA . PHE A 1 74 ? -1.964 8.464 11.202 1.00 87.06 74 PHE A CA 1
ATOM 608 C C . PHE A 1 74 ? -2.157 9.128 12.567 1.00 87.06 74 PHE A C 1
ATOM 610 O O . PHE A 1 74 ? -2.432 8.442 13.554 1.00 87.06 74 PHE A O 1
ATOM 617 N N . ALA A 1 75 ? -2.092 10.461 12.629 1.00 83.00 75 ALA A N 1
ATOM 618 C CA . ALA A 1 75 ? -2.307 11.216 13.859 1.00 83.00 75 ALA A CA 1
ATOM 619 C C . ALA A 1 75 ? -3.708 10.959 14.443 1.00 83.00 75 ALA A C 1
ATOM 621 O O . ALA A 1 75 ? -3.840 10.689 15.640 1.00 83.00 75 ALA A O 1
ATOM 622 N N . ALA A 1 76 ? -4.741 10.953 13.595 1.00 78.69 76 ALA A N 1
ATOM 623 C CA . ALA A 1 76 ? -6.118 10.665 13.987 1.00 78.69 76 ALA A CA 1
ATOM 624 C C . ALA A 1 76 ? -6.291 9.250 14.569 1.00 78.69 76 ALA A C 1
ATOM 626 O O . ALA A 1 76 ? -6.969 9.069 15.582 1.00 78.69 76 ALA A O 1
ATOM 627 N N . CYS A 1 77 ? -5.665 8.239 13.961 1.00 78.25 77 CYS A N 1
ATOM 628 C CA . CYS A 1 77 ? -5.743 6.855 14.427 1.00 78.25 77 CYS A CA 1
ATOM 629 C C . CYS A 1 77 ? -4.872 6.599 15.672 1.00 78.25 77 CYS A C 1
ATOM 631 O O . CYS A 1 77 ? -5.232 5.750 16.497 1.00 78.25 77 CYS A O 1
ATOM 633 N N . SER A 1 78 ? -3.762 7.331 15.828 1.00 74.62 78 SER A N 1
ATOM 634 C CA . SER A 1 78 ? -2.833 7.233 16.962 1.00 74.62 78 SER A CA 1
ATOM 635 C C . SER A 1 78 ? -3.429 7.834 18.239 1.00 74.62 78 SER A C 1
ATOM 637 O O . SER A 1 78 ? -3.544 7.144 19.250 1.00 74.62 78 SER A O 1
ATOM 639 N N . ALA A 1 79 ? -3.930 9.072 18.176 1.00 63.91 79 ALA A N 1
ATOM 640 C CA . ALA A 1 79 ? -4.372 9.834 19.348 1.00 63.91 79 ALA A CA 1
ATOM 641 C C . ALA A 1 79 ? -5.686 9.342 19.993 1.00 63.91 79 ALA A C 1
ATOM 643 O O . ALA A 1 79 ? -6.128 9.899 20.996 1.00 63.91 79 ALA A O 1
ATOM 644 N N . ASN A 1 80 ? -6.357 8.341 19.406 1.00 56.84 80 ASN A N 1
ATOM 645 C CA . ASN A 1 80 ? -7.681 7.843 19.820 1.00 56.84 80 ASN A CA 1
ATOM 646 C C . ASN A 1 80 ? -8.775 8.937 19.919 1.00 56.84 80 ASN A C 1
ATOM 648 O O . ASN A 1 80 ? -9.851 8.704 20.465 1.00 56.84 80 ASN A O 1
ATOM 652 N N . ARG A 1 81 ? -8.496 10.136 19.395 1.00 47.53 81 ARG A N 1
ATOM 653 C CA . ARG A 1 81 ? -9.383 11.291 19.288 1.00 47.53 81 ARG A CA 1
ATOM 654 C C . ARG A 1 81 ? -9.009 12.030 18.012 1.00 47.53 81 ARG A C 1
ATOM 656 O O . ARG A 1 81 ? -7.873 12.468 17.857 1.00 47.53 81 ARG A O 1
ATOM 663 N N . LEU A 1 82 ? -9.964 12.180 17.103 1.00 46.09 82 LEU A N 1
ATOM 664 C CA . LEU A 1 82 ? -9.807 13.083 15.969 1.00 46.09 82 LEU A CA 1
ATOM 665 C C . LEU A 1 82 ? -9.623 14.516 16.509 1.00 46.09 82 LEU A C 1
ATOM 667 O O . LEU A 1 82 ? -10.494 15.005 17.234 1.00 46.09 82 LEU A O 1
ATOM 671 N N . PRO A 1 83 ? -8.545 15.235 16.148 1.00 41.50 83 PRO A N 1
ATOM 672 C CA . PRO A 1 83 ? -8.356 16.631 16.540 1.00 41.50 83 PRO A CA 1
ATOM 673 C C . PRO A 1 83 ? -9.317 17.590 15.811 1.00 41.50 83 PRO A C 1
ATOM 675 O O . PRO A 1 83 ? -9.229 18.799 15.997 1.00 41.50 83 PRO A O 1
ATOM 678 N N . LEU A 1 84 ? -10.301 17.075 15.061 1.00 44.72 84 LEU A N 1
ATOM 679 C CA . LEU A 1 84 ? -11.477 17.841 14.628 1.00 44.72 84 LEU A CA 1
ATOM 680 C C . LEU A 1 84 ? -12.374 18.268 15.814 1.00 44.72 84 LEU A C 1
ATOM 682 O O . LEU A 1 84 ? -13.336 19.001 15.646 1.00 44.72 84 LEU A O 1
ATOM 686 N N . SER A 1 85 ? -12.054 17.815 17.026 1.00 42.06 85 SER A N 1
ATOM 687 C CA . SER A 1 85 ? -12.614 18.292 18.293 1.00 42.06 85 SER A CA 1
ATOM 688 C C . SER A 1 85 ? -12.181 19.710 18.679 1.00 42.06 85 SER A C 1
ATOM 690 O O . SER A 1 85 ? -12.860 20.328 19.493 1.00 42.06 85 SER A O 1
ATOM 692 N N . ARG A 1 86 ? -11.024 20.195 18.204 1.00 45.22 86 ARG A N 1
ATOM 693 C CA . ARG A 1 86 ? -10.442 21.469 18.671 1.00 45.22 86 ARG A CA 1
ATOM 694 C C . ARG A 1 86 ? -10.803 22.672 17.801 1.00 45.22 86 ARG A C 1
ATOM 696 O O . ARG A 1 86 ? -10.631 23.796 18.248 1.00 45.22 86 ARG A O 1
ATOM 703 N N . LEU A 1 87 ? -11.279 22.431 16.579 1.00 46.50 87 LEU A N 1
ATOM 704 C CA . LEU A 1 87 ? -11.560 23.469 15.578 1.00 46.50 87 LEU A CA 1
ATOM 705 C C . LEU A 1 87 ? -13.053 23.794 15.424 1.00 46.50 87 LEU A C 1
ATOM 707 O O . LEU A 1 87 ? -13.388 24.807 14.822 1.00 46.50 87 LEU A O 1
ATOM 711 N N . LEU A 1 88 ? -13.946 22.977 15.988 1.00 42.41 88 LEU A N 1
ATOM 712 C CA . LEU A 1 88 ? -15.383 23.243 16.025 1.00 42.41 88 LEU A CA 1
ATOM 713 C C . LEU A 1 88 ? -15.838 23.327 17.488 1.00 42.41 88 LEU A C 1
ATOM 715 O O . LEU A 1 88 ? -15.862 22.297 18.165 1.00 42.41 88 LEU A O 1
ATOM 719 N N . PRO A 1 89 ? -16.205 24.516 18.000 1.00 40.59 89 PRO A N 1
ATOM 720 C CA . PRO A 1 89 ? -16.864 24.626 19.289 1.00 40.59 89 PRO A CA 1
ATOM 721 C C . PRO A 1 89 ? -18.296 24.104 19.123 1.00 40.59 89 PRO A C 1
ATOM 723 O O . PRO A 1 89 ? -19.177 24.798 18.620 1.00 40.59 89 PRO A O 1
ATOM 726 N N . THR A 1 90 ? -18.546 22.851 19.499 1.00 43.47 90 THR A N 1
ATOM 727 C CA . THR A 1 90 ? -19.913 22.344 19.631 1.00 43.47 90 THR A CA 1
ATOM 728 C C . THR A 1 90 ? -20.528 22.840 20.936 1.00 43.47 90 THR A C 1
ATOM 730 O O . THR A 1 90 ? -19.901 22.831 21.995 1.00 43.47 90 THR A O 1
ATOM 733 N N . ARG A 1 91 ? -21.800 23.237 20.841 1.00 47.72 91 ARG A N 1
ATOM 734 C CA . ARG A 1 91 ? -22.655 23.862 21.868 1.00 47.72 91 ARG A CA 1
ATOM 735 C C . ARG A 1 91 ? -22.810 23.083 23.193 1.00 47.72 91 ARG A C 1
ATOM 737 O O . ARG A 1 91 ? -23.430 23.606 24.106 1.00 47.72 91 ARG A O 1
ATOM 744 N N . GLU A 1 92 ? -22.251 21.874 23.304 1.00 47.03 92 GLU A N 1
ATOM 745 C CA . GLU A 1 92 ? -22.353 20.986 24.479 1.00 47.03 92 GLU A CA 1
ATOM 746 C C . GLU A 1 92 ? -21.005 20.408 24.967 1.00 47.03 92 GLU A C 1
ATOM 748 O O . GLU A 1 92 ? -20.977 19.472 25.762 1.00 47.03 92 GLU A O 1
ATOM 753 N N . GLY A 1 93 ? -19.854 20.907 24.497 1.00 45.84 93 GLY A N 1
ATOM 754 C CA . GLY A 1 93 ? -18.541 20.507 25.040 1.00 45.84 93 GLY A CA 1
ATOM 755 C C . GLY A 1 93 ? -18.128 19.042 24.809 1.00 45.84 93 GLY A C 1
ATOM 756 O O . GLY A 1 93 ? -17.064 18.626 25.268 1.00 45.84 93 GLY A O 1
ATOM 757 N N . LYS A 1 94 ? -18.922 18.249 24.075 1.00 35.69 94 LYS A N 1
ATOM 758 C CA . LYS A 1 94 ? -18.586 16.872 23.701 1.00 35.69 94 LYS A CA 1
ATOM 759 C C . LYS A 1 94 ? -18.089 16.834 22.251 1.00 35.69 94 LYS A C 1
ATOM 761 O O . LYS A 1 94 ? -18.839 17.191 21.337 1.00 35.69 94 LYS A O 1
ATOM 766 N N . PRO A 1 95 ? -16.839 16.417 22.007 1.00 38.34 95 PRO A N 1
ATOM 767 C CA . PRO A 1 95 ? -16.325 16.326 20.652 1.00 38.34 95 PRO A CA 1
ATOM 768 C C . PRO A 1 95 ? -17.044 15.255 19.839 1.00 38.34 95 PRO A C 1
ATOM 770 O O . PRO A 1 95 ? -17.362 14.183 20.360 1.00 38.34 95 PRO A O 1
ATOM 773 N N . ILE A 1 96 ? -17.244 15.519 18.543 1.00 37.12 96 ILE A N 1
ATOM 774 C CA . ILE A 1 96 ? -17.631 14.498 17.562 1.00 37.12 96 ILE A CA 1
ATOM 775 C C . ILE A 1 96 ? -16.417 13.582 17.376 1.00 37.12 96 ILE A C 1
ATOM 777 O O . ILE A 1 96 ? -15.601 13.733 16.469 1.00 37.12 96 ILE A O 1
ATOM 781 N N . CYS A 1 97 ? -16.250 12.650 18.305 1.00 41.59 97 CYS A N 1
ATOM 782 C CA . CYS A 1 97 ? -15.320 11.552 18.154 1.00 41.59 97 CYS A CA 1
ATOM 783 C C . CYS A 1 97 ? -15.994 10.543 17.232 1.00 41.59 97 CYS A C 1
ATOM 785 O O . CYS A 1 97 ? -16.902 9.827 17.656 1.00 41.59 97 CYS A O 1
ATOM 787 N N . LEU A 1 98 ? -15.556 10.468 15.973 1.00 46.62 98 LEU A N 1
ATOM 788 C CA . LEU A 1 98 ? -15.777 9.255 15.197 1.00 46.62 98 LEU A CA 1
ATOM 789 C C . LEU A 1 98 ? -15.040 8.149 15.969 1.00 46.62 98 LEU A C 1
ATOM 791 O O . LEU A 1 98 ? -13.815 8.061 15.913 1.00 46.62 98 LEU A O 1
ATOM 795 N N . ASN A 1 99 ? -15.756 7.384 16.793 1.00 51.81 99 ASN A N 1
ATOM 796 C CA . ASN A 1 99 ? -15.186 6.249 17.508 1.00 51.81 99 ASN A CA 1
ATOM 797 C C . ASN A 1 99 ? -14.867 5.174 16.464 1.00 51.81 99 ASN A C 1
ATOM 799 O O . ASN A 1 99 ? -15.677 4.285 16.214 1.00 51.81 99 ASN A O 1
ATOM 803 N N . LEU A 1 100 ? -13.705 5.277 15.811 1.00 62.69 100 LEU A N 1
ATOM 804 C CA . LEU A 1 100 ? -13.221 4.212 14.944 1.00 62.69 100 LEU A CA 1
ATOM 805 C C . LEU A 1 100 ? -13.043 2.956 15.798 1.00 62.69 100 LEU A C 1
ATOM 807 O O . LEU A 1 100 ? -12.339 2.967 16.813 1.00 62.69 100 LEU A O 1
ATOM 811 N N . SER A 1 101 ? -13.657 1.862 15.356 1.00 74.94 101 SER A N 1
ATOM 812 C CA . SER A 1 101 ? -13.480 0.552 15.969 1.00 74.94 101 SER A CA 1
ATOM 813 C C . SER A 1 101 ? -11.995 0.188 16.045 1.00 74.94 101 SER A C 1
ATOM 815 O O . SER A 1 101 ? -11.205 0.517 15.150 1.00 74.94 101 SER A O 1
ATOM 817 N N . LYS A 1 102 ? -11.597 -0.525 17.109 1.00 80.31 102 LYS A N 1
ATOM 818 C CA . LYS A 1 102 ? -10.220 -1.035 17.264 1.00 80.31 102 LYS A CA 1
ATOM 819 C C . LYS A 1 102 ? -9.781 -1.822 16.023 1.00 80.31 102 LYS A C 1
ATOM 821 O O . LYS A 1 102 ? -8.619 -1.735 15.634 1.00 80.31 102 LYS A O 1
ATOM 826 N N . PHE A 1 103 ? -10.723 -2.516 15.378 1.00 84.44 103 PHE A N 1
ATOM 827 C CA . PHE A 1 103 ? -10.503 -3.230 14.124 1.00 84.44 103 PHE A CA 1
ATOM 828 C C . PHE A 1 103 ? -9.998 -2.302 13.015 1.00 84.44 103 PHE A C 1
ATOM 830 O O . PHE A 1 103 ? -8.915 -2.505 12.465 1.00 84.44 103 PHE A O 1
ATOM 837 N N . THR A 1 104 ? -10.753 -1.241 12.736 1.00 84.56 104 THR A N 1
ATOM 838 C CA . THR A 1 104 ? -10.433 -0.251 11.708 1.00 84.56 104 THR A CA 1
ATOM 839 C C . THR A 1 104 ? -9.103 0.441 12.003 1.00 84.56 104 THR A C 1
ATOM 841 O O . THR A 1 104 ? -8.268 0.537 11.111 1.00 84.56 104 THR A O 1
ATOM 844 N N . ARG A 1 105 ? -8.850 0.844 13.257 1.00 85.75 105 ARG A N 1
ATOM 845 C CA . ARG A 1 105 ? -7.602 1.527 13.648 1.00 85.75 105 ARG A CA 1
ATOM 846 C C . ARG A 1 105 ? -6.358 0.676 13.402 1.00 85.75 105 ARG A C 1
ATOM 848 O O . ARG A 1 105 ? -5.382 1.185 12.863 1.00 85.75 105 ARG A O 1
ATOM 855 N N . ILE A 1 106 ? -6.390 -0.606 13.772 1.00 88.38 106 ILE A N 1
ATOM 856 C CA . ILE A 1 106 ? -5.252 -1.515 13.567 1.00 88.38 106 ILE A CA 1
ATOM 857 C C . ILE A 1 106 ? -4.988 -1.712 12.074 1.00 88.38 106 ILE A C 1
ATOM 859 O O . ILE A 1 106 ? -3.843 -1.606 11.648 1.00 88.38 106 ILE A O 1
ATOM 863 N N . ASN A 1 107 ? -6.028 -1.964 11.279 1.00 91.88 107 ASN A N 1
ATOM 864 C CA . ASN A 1 107 ? -5.865 -2.220 9.847 1.00 91.88 107 ASN A CA 1
ATOM 865 C C . ASN A 1 107 ? -5.411 -0.965 9.081 1.00 91.88 107 ASN A C 1
ATOM 867 O O . ASN A 1 107 ? -4.556 -1.058 8.207 1.00 91.88 107 ASN A O 1
ATOM 871 N N . VAL A 1 108 ? -5.923 0.216 9.439 1.00 91.56 108 VAL A N 1
ATOM 872 C CA . VAL A 1 108 ? -5.463 1.494 8.868 1.00 91.56 108 VAL A CA 1
ATOM 873 C C . VAL A 1 108 ? -4.005 1.762 9.248 1.00 91.56 108 VAL A C 1
ATOM 875 O O . VAL A 1 108 ? -3.212 2.133 8.391 1.00 91.56 108 VAL A O 1
ATOM 878 N N . MET A 1 109 ? -3.614 1.504 10.500 1.00 91.00 109 MET A N 1
ATOM 879 C CA . MET A 1 109 ? -2.214 1.616 10.926 1.00 91.00 109 MET A CA 1
ATOM 880 C C . MET A 1 109 ? -1.291 0.660 10.168 1.00 91.00 109 MET A C 1
ATOM 882 O O . MET A 1 109 ? -0.193 1.049 9.786 1.00 91.00 109 MET A O 1
ATOM 886 N N . GLN A 1 110 ? -1.732 -0.572 9.904 1.00 93.12 110 GLN A N 1
ATOM 887 C CA . GLN A 1 110 ? -0.977 -1.513 9.075 1.00 93.12 110 GLN A CA 1
ATOM 888 C C . GLN A 1 110 ? -0.819 -1.015 7.633 1.00 93.12 110 GLN A C 1
ATOM 890 O O . GLN A 1 110 ? 0.267 -1.150 7.078 1.00 93.12 110 GLN A O 1
ATOM 895 N N . ALA A 1 111 ? -1.865 -0.427 7.043 1.00 93.56 111 ALA A N 1
ATOM 896 C CA . ALA A 1 111 ? -1.800 0.153 5.702 1.00 93.56 111 ALA A CA 1
ATOM 897 C C . ALA A 1 111 ? -0.813 1.330 5.629 1.00 93.56 111 ALA A C 1
ATOM 899 O O . ALA A 1 111 ? -0.012 1.385 4.702 1.00 93.56 111 ALA A O 1
ATOM 900 N N . ILE A 1 112 ? -0.823 2.223 6.626 1.00 93.19 112 ILE A N 1
ATOM 901 C CA . ILE A 1 112 ? 0.095 3.373 6.698 1.00 93.19 112 ILE A CA 1
ATOM 902 C C . ILE A 1 112 ? 1.541 2.915 6.900 1.00 93.19 112 ILE A C 1
ATOM 904 O O . ILE A 1 112 ? 2.443 3.376 6.217 1.00 93.19 112 ILE A O 1
ATOM 908 N N . LEU A 1 113 ? 1.786 1.973 7.812 1.00 92.94 113 LEU A N 1
ATOM 909 C CA . LEU A 1 113 ? 3.136 1.439 8.005 1.00 92.94 113 LEU A CA 1
ATOM 910 C C . LEU A 1 113 ? 3.655 0.739 6.743 1.00 92.94 113 LEU A C 1
ATOM 912 O O . LEU A 1 113 ? 4.842 0.825 6.441 1.00 92.94 113 LEU A O 1
ATOM 916 N N . LEU A 1 114 ? 2.776 0.058 6.005 1.00 94.06 114 LEU A N 1
ATOM 917 C CA . LEU A 1 114 ? 3.124 -0.533 4.718 1.00 94.06 114 LEU A CA 1
ATOM 918 C C . LEU A 1 114 ? 3.466 0.542 3.675 1.00 94.06 114 LEU A C 1
ATOM 920 O O . LEU A 1 114 ? 4.451 0.373 2.967 1.00 94.06 114 LEU A O 1
ATOM 924 N N . GLU A 1 115 ? 2.694 1.626 3.603 1.00 94.19 115 GLU A N 1
ATOM 925 C CA . GLU A 1 115 ? 2.956 2.790 2.741 1.00 94.19 115 GLU A CA 1
ATOM 926 C C . GLU A 1 115 ? 4.343 3.381 3.023 1.00 94.19 115 GLU A C 1
ATOM 928 O O . GLU A 1 115 ? 5.185 3.387 2.131 1.00 94.19 115 GLU A O 1
ATOM 933 N N . ILE A 1 116 ? 4.676 3.668 4.284 1.00 92.38 116 ILE A N 1
ATOM 934 C CA . ILE A 1 116 ? 6.011 4.155 4.675 1.00 92.38 116 ILE A CA 1
ATOM 935 C C . ILE A 1 116 ? 7.128 3.204 4.212 1.00 92.38 116 ILE A C 1
ATOM 937 O O . ILE A 1 116 ? 8.147 3.644 3.678 1.00 92.38 116 ILE A O 1
ATOM 941 N N . VAL A 1 117 ? 6.960 1.890 4.394 1.00 93.44 117 VAL A N 1
ATOM 942 C CA . VAL A 1 117 ? 7.958 0.900 3.951 1.00 93.44 117 VAL A CA 1
ATOM 943 C 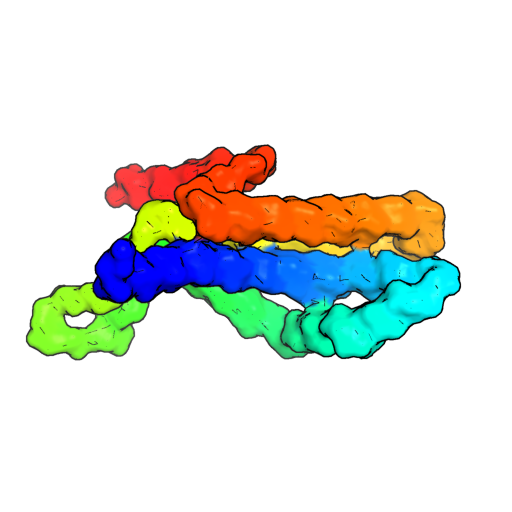C . VAL A 1 117 ? 8.106 0.908 2.427 1.00 93.44 117 VAL A C 1
ATOM 945 O O . VAL A 1 117 ? 9.230 0.869 1.923 1.00 93.44 117 VAL A O 1
ATOM 948 N N . ILE A 1 118 ? 7.000 0.983 1.684 1.00 94.44 118 ILE A N 1
ATOM 949 C CA . ILE A 1 118 ? 7.017 1.058 0.217 1.00 94.44 118 ILE A CA 1
ATOM 950 C C . ILE A 1 118 ? 7.702 2.343 -0.239 1.00 94.44 118 ILE A C 1
ATOM 952 O O . ILE A 1 118 ? 8.559 2.270 -1.120 1.00 94.44 118 ILE A O 1
ATOM 956 N N . ALA A 1 119 ? 7.396 3.482 0.382 1.00 93.06 119 ALA A N 1
ATOM 957 C CA . ALA A 1 119 ? 8.037 4.758 0.108 1.00 93.06 119 ALA A CA 1
ATOM 958 C C . ALA A 1 119 ? 9.558 4.658 0.285 1.00 93.06 119 ALA A C 1
ATOM 960 O O . ALA A 1 119 ? 10.314 5.027 -0.613 1.00 93.06 119 ALA A O 1
ATOM 961 N N . MET A 1 120 ? 10.031 4.082 1.396 1.00 93.62 120 MET A N 1
ATOM 962 C CA . MET A 1 120 ? 11.466 3.898 1.647 1.00 93.62 120 MET A CA 1
ATOM 963 C C . MET A 1 120 ? 12.135 3.030 0.571 1.00 93.62 120 MET A C 1
ATOM 965 O O . MET A 1 120 ? 13.159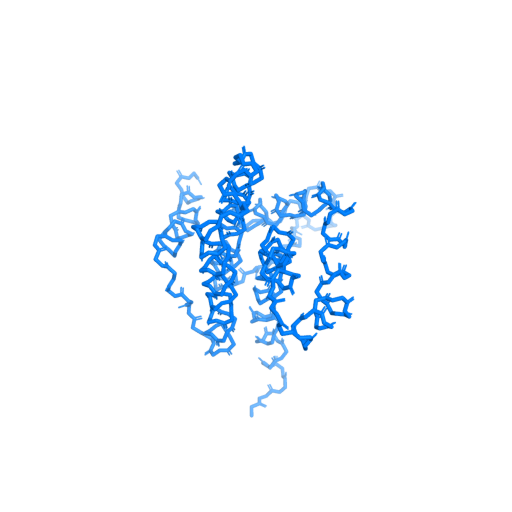 3.425 0.011 1.00 93.62 120 MET A O 1
ATOM 969 N N . ILE A 1 121 ? 11.551 1.873 0.238 1.00 93.62 121 ILE A N 1
ATOM 970 C CA . ILE A 1 121 ? 12.085 0.979 -0.804 1.00 93.62 121 ILE A CA 1
ATOM 971 C C . ILE A 1 121 ? 12.055 1.675 -2.175 1.00 93.62 121 ILE A C 1
ATOM 973 O O . ILE A 1 121 ? 13.019 1.590 -2.936 1.00 93.62 121 ILE A O 1
ATOM 977 N N . GLY A 1 122 ? 10.977 2.394 -2.487 1.00 92.75 122 GLY A N 1
ATOM 978 C CA . GLY A 1 122 ? 10.802 3.142 -3.729 1.00 92.75 122 GLY A CA 1
ATOM 979 C C . GLY A 1 122 ? 11.829 4.261 -3.900 1.00 92.75 122 GLY A C 1
ATOM 980 O O . GLY A 1 122 ? 12.388 4.427 -4.986 1.00 92.75 122 GLY A O 1
ATOM 981 N N . GLN A 1 123 ? 12.161 4.983 -2.827 1.00 93.12 123 GLN A N 1
ATOM 982 C CA . GLN A 1 123 ? 13.212 6.003 -2.863 1.00 93.12 123 GLN A CA 1
ATOM 983 C C . GLN A 1 123 ? 14.603 5.390 -3.045 1.00 93.12 123 GLN A C 1
ATOM 985 O O . GLN A 1 123 ? 15.385 5.887 -3.856 1.00 93.12 123 GLN A O 1
ATOM 990 N N . ILE A 1 124 ? 14.900 4.269 -2.378 1.00 92.94 124 ILE A N 1
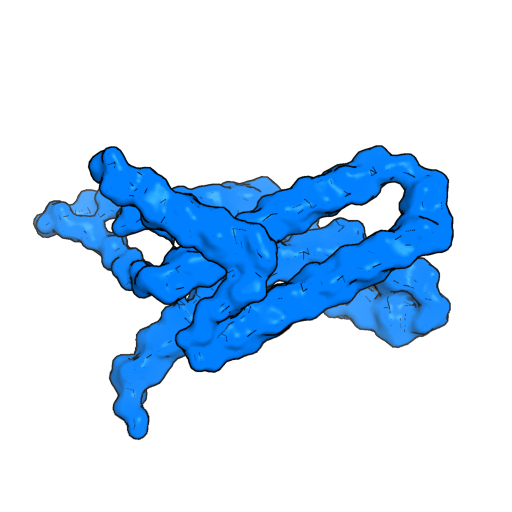ATOM 991 C CA . ILE A 1 124 ? 16.151 3.522 -2.598 1.00 92.94 124 ILE A CA 1
ATOM 992 C C . ILE A 1 124 ? 16.247 3.069 -4.059 1.00 92.94 124 ILE A C 1
ATOM 994 O O . ILE A 1 124 ? 17.287 3.232 -4.704 1.00 92.94 124 ILE A O 1
ATOM 998 N N . TRP A 1 125 ? 15.151 2.549 -4.618 1.00 91.56 125 TRP A N 1
ATOM 999 C CA . TRP A 1 125 ? 15.080 2.200 -6.031 1.00 91.56 125 TRP A CA 1
ATOM 1000 C C . TRP A 1 125 ? 15.350 3.420 -6.914 1.00 91.56 125 TRP A C 1
ATOM 1002 O O . TRP A 1 125 ? 16.159 3.340 -7.836 1.00 91.56 125 TRP A O 1
ATOM 1012 N N . ASN A 1 126 ? 14.751 4.575 -6.624 1.00 90.50 126 ASN A N 1
ATOM 1013 C CA . ASN A 1 126 ? 14.972 5.798 -7.392 1.00 90.50 126 ASN A CA 1
ATOM 1014 C C . ASN A 1 126 ? 16.429 6.264 -7.386 1.00 90.50 126 ASN A C 1
ATOM 1016 O O . ASN A 1 126 ? 16.950 6.551 -8.464 1.00 90.50 126 ASN A O 1
ATOM 1020 N N . LEU A 1 127 ? 17.084 6.235 -6.228 1.00 91.88 127 LEU A N 1
ATOM 1021 C CA . LEU A 1 127 ? 18.491 6.607 -6.057 1.00 91.88 127 LEU A CA 1
ATOM 1022 C C . LEU A 1 127 ? 19.479 5.575 -6.622 1.00 91.88 127 LEU A C 1
ATOM 1024 O O . LEU A 1 127 ? 20.653 5.886 -6.808 1.00 91.88 127 LEU A O 1
ATOM 1028 N N . SER A 1 128 ? 19.026 4.352 -6.908 1.00 89.62 128 SER A N 1
ATOM 1029 C CA . SER A 1 128 ? 19.886 3.300 -7.452 1.00 89.62 128 SER A CA 1
ATOM 1030 C C . SER A 1 128 ? 20.439 3.673 -8.838 1.00 89.62 128 SER A C 1
ATOM 1032 O O . SER A 1 128 ? 19.727 4.280 -9.645 1.00 89.62 128 SER A O 1
ATOM 1034 N N . PRO A 1 129 ? 21.682 3.273 -9.170 1.00 90.88 129 PRO A N 1
ATOM 1035 C CA . PRO A 1 129 ? 22.302 3.597 -10.451 1.00 90.88 129 PRO A CA 1
ATOM 1036 C C . PRO A 1 129 ? 21.536 2.982 -11.630 1.00 90.88 129 PRO A C 1
ATOM 1038 O O . PRO A 1 129 ? 21.053 1.846 -11.569 1.00 90.88 129 PRO A O 1
ATOM 1041 N N . THR A 1 130 ? 21.462 3.716 -12.744 1.00 85.94 130 THR A N 1
ATOM 1042 C CA . THR A 1 130 ? 20.728 3.306 -13.957 1.00 85.94 130 THR A CA 1
ATOM 1043 C C . THR A 1 130 ? 21.226 1.981 -14.532 1.00 85.94 130 THR A C 1
ATOM 1045 O O . THR A 1 130 ? 20.419 1.197 -15.028 1.00 85.94 130 THR A O 1
ATOM 1048 N N . LEU A 1 131 ? 22.524 1.688 -14.401 1.00 87.88 131 LEU A N 1
AT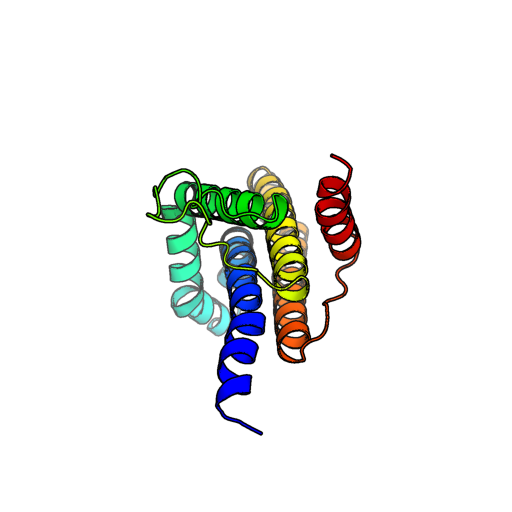OM 1049 C CA . LEU A 1 131 ? 23.122 0.411 -14.797 1.00 87.88 131 LEU A CA 1
ATOM 1050 C C . LEU A 1 131 ? 22.470 -0.779 -14.071 1.00 87.88 131 LEU A C 1
A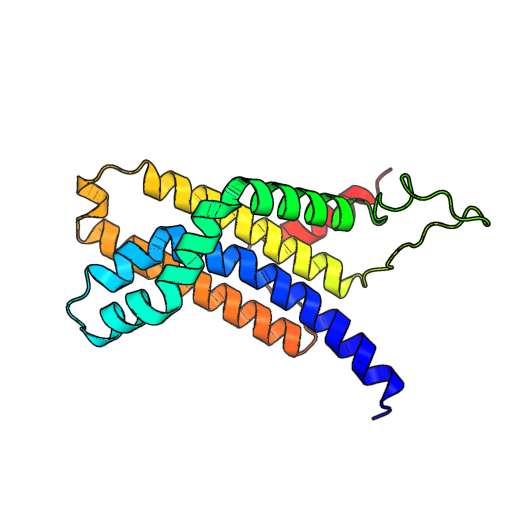TOM 1052 O O . LEU A 1 131 ? 22.099 -1.767 -14.703 1.00 87.88 131 LEU A O 1
ATOM 1056 N N . LEU A 1 132 ? 22.263 -0.658 -12.756 1.00 86.44 132 LEU A N 1
ATOM 1057 C CA . LEU A 1 132 ? 21.660 -1.710 -11.934 1.00 86.44 132 LEU A CA 1
ATOM 1058 C C . LEU A 1 132 ? 20.169 -1.867 -12.244 1.00 86.44 132 LEU A C 1
ATOM 1060 O O . LEU A 1 132 ? 19.680 -2.987 -12.386 1.00 86.44 132 LEU A O 1
ATOM 1064 N N . LYS A 1 133 ? 19.460 -0.746 -12.423 1.00 85.25 133 LYS A N 1
ATOM 1065 C CA . LYS A 1 133 ? 18.031 -0.726 -12.775 1.00 85.25 133 LYS A CA 1
ATOM 1066 C C . LYS A 1 133 ? 17.752 -1.360 -14.133 1.00 85.25 133 LYS A C 1
ATOM 1068 O O . LYS A 1 133 ? 16.741 -2.041 -14.290 1.00 85.25 133 LYS A O 1
ATOM 1073 N N . ASN A 1 134 ? 18.629 -1.117 -15.107 1.00 84.81 134 ASN A N 1
ATOM 1074 C CA . ASN A 1 134 ? 18.461 -1.602 -16.472 1.00 84.81 134 ASN A CA 1
ATOM 1075 C C . ASN A 1 134 ? 18.876 -3.063 -16.659 1.00 84.81 134 ASN A C 1
ATOM 1077 O O . ASN A 1 134 ? 18.401 -3.692 -17.603 1.00 84.81 134 ASN A O 1
ATOM 1081 N N . GLY A 1 135 ? 19.699 -3.603 -15.760 1.00 87.56 135 GLY A N 1
ATOM 1082 C CA . GLY A 1 135 ? 20.127 -4.996 -15.797 1.00 87.56 135 GLY A CA 1
ATOM 1083 C C . GLY A 1 135 ? 19.022 -6.013 -15.480 1.00 87.56 135 GLY A C 1
ATOM 1084 O O . GLY A 1 135 ? 17.901 -5.687 -15.068 1.00 87.56 135 GLY A O 1
ATOM 1085 N N . LEU A 1 136 ? 19.377 -7.292 -15.627 1.00 86.75 136 LEU A N 1
ATOM 1086 C CA . LEU A 1 136 ? 18.522 -8.425 -15.254 1.00 86.75 136 LEU A CA 1
ATOM 1087 C C . LEU A 1 136 ? 18.157 -8.384 -13.766 1.00 86.75 136 LEU A C 1
ATOM 1089 O O . LEU A 1 136 ? 16.996 -8.583 -13.413 1.00 86.75 136 LEU A O 1
ATOM 1093 N N . PHE A 1 137 ? 19.126 -8.043 -12.911 1.00 88.56 137 PHE A N 1
ATOM 1094 C CA . PHE A 1 137 ? 18.918 -7.925 -11.469 1.00 88.56 137 PHE A CA 1
ATOM 1095 C C . PHE A 1 137 ? 17.868 -6.862 -11.120 1.00 88.56 137 PHE A C 1
ATOM 1097 O O . PHE A 1 137 ? 16.910 -7.159 -10.412 1.00 88.56 137 PHE A O 1
ATOM 1104 N N . GLY A 1 138 ? 17.978 -5.650 -11.677 1.00 88.38 138 GLY A N 1
ATOM 1105 C CA . GLY A 1 138 ? 16.982 -4.600 -11.456 1.00 88.38 138 GLY A CA 1
ATOM 1106 C C . GLY A 1 138 ? 15.585 -4.999 -11.933 1.00 88.38 138 GLY A C 1
ATOM 1107 O O . GLY A 1 138 ? 14.593 -4.736 -11.257 1.00 88.38 138 GLY A O 1
ATOM 1108 N N . THR A 1 139 ? 15.496 -5.698 -13.063 1.00 88.38 139 THR A N 1
ATOM 1109 C CA . THR A 1 139 ? 14.216 -6.196 -13.591 1.00 88.38 139 THR A CA 1
ATOM 1110 C C . THR A 1 139 ? 13.596 -7.249 -12.671 1.00 88.38 139 THR A C 1
ATOM 1112 O O . THR A 1 139 ? 12.397 -7.199 -12.401 1.00 88.38 139 THR A O 1
ATOM 1115 N N . PHE A 1 140 ? 14.405 -8.168 -12.143 1.00 91.12 140 PHE A N 1
ATOM 1116 C CA . PHE A 1 140 ? 13.964 -9.161 -11.168 1.00 91.12 140 PHE A CA 1
ATOM 1117 C C . PHE A 1 140 ? 13.461 -8.507 -9.875 1.00 91.12 140 PHE A C 1
ATOM 1119 O O . PHE A 1 140 ? 12.354 -8.811 -9.435 1.00 91.12 140 PHE A O 1
ATOM 1126 N N . VAL A 1 141 ? 14.223 -7.563 -9.313 1.00 92.06 141 VAL A N 1
ATOM 1127 C CA . VAL A 1 141 ? 13.851 -6.844 -8.083 1.00 92.06 141 VAL A CA 1
ATOM 1128 C C . VAL A 1 141 ? 12.556 -6.056 -8.276 1.00 92.06 141 VAL A C 1
ATOM 1130 O O . VAL A 1 141 ? 11.638 -6.203 -7.475 1.00 92.06 141 VAL A O 1
ATOM 1133 N N . ALA A 1 142 ? 12.429 -5.280 -9.356 1.00 91.81 142 ALA A N 1
ATOM 1134 C CA . ALA A 1 142 ? 11.217 -4.506 -9.625 1.00 91.81 142 ALA A CA 1
ATOM 1135 C C . ALA A 1 142 ? 9.976 -5.403 -9.787 1.00 91.81 142 ALA A C 1
ATOM 1137 O O . ALA A 1 142 ? 8.912 -5.076 -9.260 1.00 91.81 142 ALA A O 1
ATOM 1138 N N . ASN A 1 143 ? 10.115 -6.549 -10.464 1.00 92.62 143 ASN A N 1
ATOM 1139 C CA . ASN A 1 143 ? 9.041 -7.537 -10.597 1.00 92.62 143 ASN A CA 1
ATOM 1140 C C . ASN A 1 143 ? 8.652 -8.142 -9.244 1.00 92.62 143 ASN A C 1
ATOM 1142 O O . ASN A 1 143 ? 7.467 -8.186 -8.912 1.00 92.62 143 ASN A O 1
ATOM 1146 N N . ALA A 1 144 ? 9.637 -8.584 -8.460 1.00 94.00 144 ALA A N 1
ATOM 1147 C CA . ALA A 1 144 ? 9.409 -9.176 -7.147 1.00 94.00 144 ALA A CA 1
ATOM 1148 C C . ALA A 1 144 ? 8.740 -8.178 -6.190 1.00 94.00 144 ALA A C 1
ATOM 1150 O O . ALA A 1 144 ? 7.772 -8.532 -5.518 1.00 94.00 144 ALA A O 1
ATOM 1151 N N . CYS A 1 145 ? 9.198 -6.923 -6.175 1.00 93.75 145 CYS A N 1
ATOM 1152 C CA . CYS A 1 145 ? 8.595 -5.856 -5.384 1.00 93.75 145 CYS A CA 1
ATOM 1153 C C . CYS A 1 145 ? 7.158 -5.574 -5.826 1.00 93.75 145 CYS A C 1
ATOM 1155 O O . CYS A 1 145 ? 6.266 -5.603 -4.987 1.00 93.75 145 CYS A O 1
ATOM 1157 N N . LEU A 1 146 ? 6.896 -5.353 -7.119 1.00 93.62 146 LEU A N 1
ATOM 1158 C CA . LEU A 1 146 ? 5.542 -5.027 -7.574 1.00 93.62 146 LEU A CA 1
ATOM 1159 C C . LEU A 1 146 ? 4.554 -6.161 -7.275 1.00 93.62 146 LEU A C 1
ATOM 1161 O O . LEU A 1 146 ? 3.512 -5.923 -6.670 1.00 93.62 146 LEU A O 1
ATOM 1165 N N . VAL A 1 147 ? 4.884 -7.397 -7.659 1.00 93.94 147 VAL A N 1
ATOM 1166 C CA . VAL A 1 147 ? 3.998 -8.552 -7.448 1.00 93.94 147 VAL A CA 1
ATOM 1167 C C . VAL A 1 147 ? 3.840 -8.852 -5.959 1.00 93.94 147 VAL A C 1
ATOM 1169 O O . VAL A 1 147 ? 2.725 -9.096 -5.503 1.00 93.94 147 VAL A O 1
ATOM 1172 N N . GLY A 1 148 ? 4.928 -8.793 -5.187 1.00 94.06 148 GLY A N 1
ATOM 1173 C CA . GLY A 1 148 ? 4.905 -9.029 -3.746 1.00 94.06 148 GLY A CA 1
ATOM 1174 C C . GLY A 1 148 ? 4.061 -7.999 -2.995 1.00 94.06 148 GLY A C 1
ATOM 1175 O O . GLY A 1 148 ? 3.225 -8.376 -2.176 1.00 94.06 148 GLY A O 1
ATOM 1176 N N . LEU A 1 149 ? 4.221 -6.710 -3.307 1.00 94.44 149 LEU A N 1
ATOM 1177 C CA . LEU A 1 149 ? 3.463 -5.626 -2.679 1.00 94.44 149 LEU A CA 1
ATOM 1178 C C . LEU A 1 149 ? 1.983 -5.672 -3.065 1.00 94.44 149 LEU A C 1
ATOM 1180 O O . LEU A 1 149 ? 1.126 -5.627 -2.184 1.00 94.44 149 LEU A O 1
ATOM 1184 N N . VAL A 1 150 ? 1.667 -5.837 -4.355 1.00 94.12 150 VAL A N 1
ATOM 1185 C CA . VAL A 1 150 ? 0.278 -5.983 -4.820 1.00 94.12 150 VAL A CA 1
ATOM 1186 C C . VAL A 1 150 ? -0.370 -7.215 -4.188 1.00 94.12 150 VAL A C 1
ATOM 1188 O O . VAL A 1 150 ? -1.485 -7.124 -3.679 1.00 94.12 150 VAL A O 1
ATOM 1191 N N . GLY A 1 151 ? 0.330 -8.351 -4.151 1.00 94.56 151 GLY A N 1
ATOM 1192 C CA . GLY A 1 151 ? -0.160 -9.577 -3.521 1.00 94.56 151 GLY A CA 1
ATOM 1193 C C . GLY A 1 151 ? -0.445 -9.395 -2.030 1.00 94.56 151 GLY A C 1
ATOM 1194 O O . GLY A 1 151 ? -1.493 -9.819 -1.545 1.00 94.56 151 GLY A O 1
ATOM 1195 N N . LEU A 1 152 ? 0.440 -8.702 -1.311 1.00 94.00 152 LEU A N 1
ATOM 1196 C CA . LEU A 1 152 ? 0.282 -8.398 0.111 1.00 94.00 152 LEU A CA 1
ATOM 1197 C C . LEU A 1 152 ? -0.904 -7.459 0.377 1.00 94.00 152 LEU A C 1
ATOM 1199 O O . LEU A 1 152 ? -1.645 -7.663 1.343 1.00 94.00 152 LEU A O 1
ATOM 1203 N N . ILE A 1 153 ? -1.124 -6.473 -0.495 1.00 94.50 153 ILE A N 1
ATOM 1204 C CA . ILE A 1 153 ? -2.276 -5.566 -0.435 1.00 94.50 153 ILE A CA 1
ATOM 1205 C C . ILE A 1 153 ? -3.577 -6.326 -0.707 1.00 94.50 153 ILE A C 1
ATOM 1207 O O . ILE A 1 153 ? -4.485 -6.271 0.118 1.00 94.50 153 ILE A O 1
ATOM 1211 N N . VAL A 1 154 ? -3.653 -7.096 -1.798 1.00 94.62 154 VAL A N 1
ATOM 1212 C CA . VAL A 1 154 ? -4.842 -7.891 -2.155 1.00 94.62 154 VAL A CA 1
ATOM 1213 C C . VAL A 1 154 ? -5.181 -8.895 -1.054 1.00 94.62 154 VAL A C 1
ATOM 1215 O O . VAL A 1 154 ? -6.338 -8.991 -0.641 1.00 94.62 154 VAL A O 1
ATOM 1218 N N . TYR A 1 155 ? -4.175 -9.594 -0.523 1.00 94.62 155 TYR A N 1
ATOM 1219 C CA . TYR A 1 155 ? -4.331 -10.471 0.634 1.00 94.62 155 TYR A CA 1
ATOM 1220 C C . TYR A 1 155 ? -4.909 -9.711 1.832 1.00 94.62 155 TYR A C 1
ATOM 1222 O O . TYR A 1 155 ? -5.887 -10.156 2.433 1.00 94.62 155 TYR A O 1
ATOM 1230 N N . SER A 1 156 ? -4.349 -8.544 2.158 1.00 93.25 156 SER A N 1
ATOM 1231 C CA . SER A 1 156 ? -4.804 -7.752 3.303 1.00 93.25 156 SER A CA 1
ATOM 1232 C C . SER A 1 156 ? -6.250 -7.295 3.132 1.00 93.25 156 SER A C 1
ATOM 1234 O O . SER A 1 156 ? -7.063 -7.485 4.037 1.00 93.25 156 SER A O 1
ATOM 1236 N N . SER A 1 157 ? -6.607 -6.784 1.952 1.00 93.25 157 SER A N 1
ATOM 1237 C CA . SER A 1 157 ? -7.973 -6.375 1.620 1.00 93.25 157 SER A CA 1
ATOM 1238 C C . SER A 1 157 ? -8.962 -7.538 1.712 1.00 93.25 157 SER A C 1
ATOM 1240 O O . SER A 1 157 ? -10.041 -7.376 2.282 1.00 93.25 157 SER A O 1
ATOM 1242 N N . PHE A 1 158 ? -8.595 -8.725 1.220 1.00 93.69 158 PHE A N 1
ATOM 1243 C CA . PHE A 1 158 ? -9.451 -9.911 1.280 1.00 93.69 158 PHE A CA 1
ATOM 1244 C C . PHE A 1 158 ? -9.693 -10.376 2.722 1.00 93.69 158 PHE A C 1
ATOM 1246 O O . PHE A 1 158 ? -10.828 -10.634 3.122 1.00 93.69 158 PHE A O 1
ATOM 1253 N N . ILE A 1 159 ? -8.646 -10.423 3.547 1.00 92.88 159 ILE A N 1
ATOM 1254 C CA . ILE A 1 159 ? -8.760 -10.822 4.956 1.00 92.88 159 ILE A CA 1
ATOM 1255 C C . ILE A 1 159 ? -9.597 -9.811 5.761 1.00 92.88 159 ILE A C 1
ATOM 1257 O O . ILE A 1 159 ? -10.419 -10.220 6.587 1.00 92.88 159 ILE A O 1
ATOM 1261 N N . ILE A 1 160 ? -9.463 -8.512 5.476 1.00 91.56 160 ILE A N 1
ATOM 1262 C CA . ILE A 1 160 ? -10.295 -7.457 6.078 1.00 91.56 160 ILE A CA 1
ATOM 1263 C C . ILE A 1 160 ? -11.757 -7.597 5.644 1.00 91.56 160 ILE A C 1
ATOM 1265 O O . ILE A 1 160 ? -12.656 -7.466 6.478 1.00 91.56 160 ILE A O 1
ATOM 1269 N N . ALA A 1 161 ? -12.013 -7.925 4.375 1.00 88.81 161 ALA A N 1
ATOM 1270 C CA . ALA A 1 161 ? -13.363 -8.175 3.874 1.00 88.81 161 ALA A CA 1
ATOM 1271 C C . ALA A 1 161 ? -14.039 -9.353 4.602 1.00 88.81 161 ALA A C 1
ATOM 1273 O O . ALA A 1 161 ? -15.237 -9.289 4.888 1.00 88.81 161 ALA A O 1
ATOM 1274 N N . LEU A 1 162 ? -13.267 -10.373 4.996 1.00 88.62 162 LEU A N 1
ATOM 1275 C CA . LEU A 1 162 ? -13.716 -11.491 5.838 1.00 88.62 162 LEU A CA 1
ATOM 1276 C C . LEU A 1 162 ? -13.872 -11.125 7.330 1.00 88.62 162 LEU A C 1
ATOM 1278 O O . LEU A 1 162 ? -14.298 -11.962 8.124 1.00 88.62 162 LEU A O 1
ATOM 1282 N N . GLY A 1 163 ? -13.545 -9.893 7.733 1.00 84.06 163 GLY A N 1
ATOM 1283 C CA . GLY A 1 163 ? -13.638 -9.420 9.117 1.00 84.06 163 GLY A CA 1
ATOM 1284 C C . GLY A 1 163 ? -12.516 -9.921 10.028 1.00 84.06 163 GLY A C 1
ATOM 1285 O O . GLY A 1 163 ? -12.675 -9.944 11.247 1.00 84.06 163 GLY A O 1
ATOM 1286 N N . ARG A 1 164 ? -11.386 -10.353 9.458 1.00 87.81 164 ARG A N 1
ATOM 1287 C CA . ARG A 1 164 ? -10.210 -10.822 10.201 1.00 87.81 164 ARG A CA 1
ATOM 1288 C C . ARG A 1 164 ? -9.076 -9.800 10.103 1.00 87.81 164 ARG A C 1
ATOM 1290 O O . ARG A 1 164 ? -9.050 -8.963 9.208 1.00 87.81 164 ARG A O 1
ATOM 1297 N N . TYR A 1 165 ? -8.133 -9.874 11.038 1.00 86.94 165 TYR A N 1
ATOM 1298 C CA . TYR A 1 165 ? -6.921 -9.055 10.996 1.00 86.94 165 TYR A CA 1
ATOM 1299 C C . TYR A 1 165 ? -5.888 -9.700 10.062 1.00 86.94 165 TYR A C 1
ATOM 1301 O O . TYR A 1 165 ? -5.504 -10.850 10.320 1.00 86.94 165 TYR A O 1
ATOM 1309 N N . PRO A 1 166 ? -5.402 -8.996 9.025 1.00 88.44 166 PRO A N 1
ATOM 1310 C CA . PRO A 1 166 ? -4.303 -9.491 8.223 1.00 88.44 166 PRO A CA 1
ATOM 1311 C C . PRO A 1 166 ? -3.042 -9.599 9.081 1.00 88.44 166 PRO A C 1
ATOM 1313 O O . PRO A 1 166 ? -2.749 -8.762 9.942 1.00 88.44 166 PRO A O 1
ATOM 1316 N N . ARG A 1 167 ? -2.320 -10.701 8.872 1.00 88.12 167 ARG A N 1
ATOM 1317 C CA . ARG A 1 167 ? -1.053 -11.001 9.542 1.00 88.12 167 ARG A CA 1
ATOM 1318 C C . ARG A 1 167 ? 0.081 -10.704 8.575 1.00 88.12 167 ARG A C 1
ATOM 1320 O O . ARG A 1 167 ? 0.492 -11.573 7.815 1.00 88.12 167 ARG A O 1
ATOM 1327 N N . LEU A 1 168 ? 0.529 -9.459 8.597 1.00 87.06 168 LEU A N 1
ATOM 1328 C CA . LEU A 1 168 ? 1.701 -8.985 7.885 1.00 87.06 168 LEU A CA 1
ATOM 1329 C C . LEU A 1 168 ? 2.930 -9.173 8.785 1.00 87.06 168 LEU A C 1
ATOM 1331 O O . LEU A 1 168 ? 2.917 -8.692 9.927 1.00 87.06 168 LEU A O 1
ATOM 1335 N N . PRO A 1 169 ? 3.980 -9.870 8.320 1.00 78.94 169 PRO A N 1
ATOM 1336 C CA . PRO A 1 169 ? 5.191 -10.054 9.110 1.00 78.94 169 PRO A CA 1
ATOM 1337 C C . PRO A 1 169 ? 5.782 -8.687 9.465 1.00 78.94 169 PRO A C 1
ATOM 1339 O O . PRO A 1 169 ? 5.802 -7.789 8.627 1.00 78.94 169 PRO A O 1
ATOM 1342 N N . VAL A 1 170 ? 6.231 -8.526 10.715 1.00 80.00 170 VAL A N 1
ATOM 1343 C CA . VAL A 1 170 ? 6.775 -7.278 11.297 1.00 80.00 170 VAL A CA 1
ATOM 1344 C C . VAL A 1 170 ? 5.751 -6.131 11.421 1.00 80.00 170 VAL A C 1
ATOM 1346 O O . VAL A 1 170 ? 5.565 -5.600 12.517 1.00 80.00 170 VAL A O 1
ATOM 1349 N N . ILE A 1 171 ? 5.004 -5.805 10.362 1.00 85.38 171 ILE A N 1
ATOM 1350 C CA . ILE A 1 171 ? 4.038 -4.693 10.307 1.00 85.38 171 ILE A CA 1
ATOM 1351 C C . ILE A 1 171 ? 2.881 -4.902 11.287 1.00 85.38 171 ILE A C 1
ATOM 1353 O O . ILE A 1 171 ? 2.480 -3.975 11.990 1.00 85.38 171 ILE A O 1
ATOM 1357 N N . SER A 1 172 ? 2.343 -6.122 11.393 1.00 82.25 172 SER A N 1
ATOM 1358 C CA . SER A 1 172 ? 1.233 -6.381 12.315 1.00 82.25 172 SER A CA 1
ATOM 1359 C C . SER A 1 172 ? 1.622 -6.232 13.782 1.00 82.25 172 SER A C 1
ATOM 1361 O O . SER A 1 172 ? 0.770 -5.852 14.585 1.00 82.25 172 SER A O 1
ATOM 1363 N N . GLY A 1 173 ? 2.875 -6.531 14.132 1.00 83.06 173 GLY A N 1
ATOM 1364 C CA . GLY A 1 173 ? 3.415 -6.293 15.470 1.00 83.06 173 GLY A CA 1
ATOM 1365 C C . GLY A 1 173 ? 3.604 -4.800 15.724 1.00 83.06 173 GLY A C 1
ATOM 1366 O O . GLY A 1 173 ? 3.063 -4.276 16.696 1.00 83.06 173 GLY A O 1
ATOM 1367 N N . ALA A 1 174 ? 4.271 -4.108 14.797 1.00 84.44 174 ALA A N 1
ATOM 1368 C CA . ALA A 1 174 ? 4.511 -2.668 14.871 1.00 84.44 174 ALA A CA 1
ATOM 1369 C C . ALA A 1 174 ? 3.208 -1.861 15.008 1.00 84.44 174 ALA A C 1
ATOM 1371 O O . ALA A 1 174 ? 3.106 -1.008 15.883 1.00 84.44 174 ALA A O 1
ATOM 1372 N N . ALA A 1 175 ? 2.167 -2.190 14.235 1.00 84.00 175 ALA A N 1
ATOM 1373 C CA . ALA A 1 175 ? 0.865 -1.525 14.328 1.00 84.00 175 ALA A CA 1
ATOM 1374 C C . ALA A 1 175 ? 0.213 -1.677 15.714 1.00 84.00 175 ALA A C 1
ATOM 1376 O O . ALA A 1 175 ? -0.407 -0.742 16.220 1.00 84.00 175 ALA A O 1
ATOM 1377 N N . ARG A 1 176 ? 0.346 -2.851 16.350 1.00 83.44 176 ARG A N 1
ATOM 1378 C CA . ARG A 1 176 ? -0.180 -3.078 17.706 1.00 83.44 176 ARG A CA 1
ATOM 1379 C C . ARG A 1 176 ? 0.608 -2.296 18.744 1.00 83.44 176 ARG A C 1
ATOM 1381 O O . ARG A 1 176 ? -0.017 -1.670 19.591 1.00 83.44 176 ARG A O 1
ATOM 1388 N N . VAL A 1 177 ? 1.939 -2.298 18.649 1.00 82.75 177 VAL A N 1
ATOM 1389 C CA . VAL A 1 177 ? 2.814 -1.521 19.539 1.00 82.75 177 VAL A CA 1
ATOM 1390 C C . VAL A 1 177 ? 2.514 -0.031 19.411 1.00 82.75 177 VAL A C 1
ATOM 1392 O O . VAL A 1 177 ? 2.329 0.630 20.425 1.00 82.75 177 VAL A O 1
ATOM 1395 N N . GLN A 1 178 ? 2.348 0.483 18.191 1.00 80.25 178 GLN A N 1
ATOM 1396 C CA . GLN A 1 178 ? 2.017 1.889 17.949 1.00 80.25 178 GLN A CA 1
ATOM 1397 C C . GLN A 1 178 ? 0.700 2.297 18.620 1.00 80.25 178 GLN A C 1
ATOM 1399 O O . GLN A 1 178 ? 0.583 3.383 19.181 1.00 80.25 178 GLN A O 1
ATOM 1404 N N . LEU A 1 179 ? -0.294 1.409 18.597 1.00 75.50 179 LEU A N 1
ATOM 1405 C CA . LEU A 1 179 ? -1.587 1.652 19.229 1.00 75.50 179 LEU A CA 1
ATOM 1406 C C . LEU A 1 179 ? -1.594 1.368 20.735 1.00 75.50 179 LEU A C 1
ATOM 1408 O O . LEU A 1 179 ? -2.485 1.877 21.407 1.00 75.50 179 LEU A O 1
ATOM 1412 N N . GLN A 1 180 ? -0.653 0.572 21.257 1.00 70.12 180 GLN A N 1
ATOM 1413 C CA . GLN A 1 180 ? -0.458 0.293 22.688 1.00 70.12 180 GLN A CA 1
ATOM 1414 C C . GLN A 1 180 ? 0.378 1.377 23.382 1.00 70.12 180 GLN A C 1
ATOM 1416 O O . GLN A 1 180 ? 0.057 1.758 24.502 1.00 70.12 180 GLN A O 1
ATOM 1421 N N . GLY A 1 181 ? 1.394 1.928 22.714 1.00 56.94 181 GLY A N 1
ATOM 1422 C CA . GLY A 1 181 ? 2.245 2.998 23.245 1.00 56.94 181 GLY A CA 1
ATOM 1423 C C . GLY A 1 181 ? 1.488 4.296 23.540 1.00 56.94 181 GLY A C 1
ATOM 1424 O O . GLY A 1 181 ? 1.889 5.049 24.417 1.00 56.94 181 GLY A O 1
ATOM 1425 N N . GLY A 1 182 ? 0.340 4.521 22.889 1.00 50.81 182 GLY A N 1
ATOM 1426 C CA . GLY A 1 182 ? -0.568 5.625 23.214 1.00 50.81 182 GLY A CA 1
ATOM 1427 C C . GLY A 1 182 ? -1.362 5.468 24.523 1.00 50.81 182 GLY A C 1
ATOM 1428 O O . GLY A 1 182 ? -2.125 6.370 24.847 1.00 50.81 182 GLY A O 1
ATOM 1429 N N . TRP A 1 183 ? -1.233 4.348 25.249 1.00 41.56 183 TRP A N 1
ATOM 1430 C CA . TRP A 1 183 ? -1.933 4.086 26.523 1.00 41.56 183 TRP A CA 1
ATOM 1431 C C . TRP A 1 183 ? -1.076 4.327 27.773 1.00 41.56 183 TRP A C 1
ATOM 1433 O O . TRP A 1 183 ? -1.585 4.160 28.876 1.00 41.56 183 TRP A O 1
ATOM 1443 N N . LEU A 1 184 ? 0.209 4.668 27.626 1.00 36.31 184 LEU A N 1
ATOM 1444 C CA . LEU A 1 184 ? 1.119 4.880 28.763 1.00 36.31 184 LEU A CA 1
ATOM 1445 C C . LEU A 1 184 ? 1.152 6.330 29.284 1.00 36.31 184 LEU A C 1
ATOM 1447 O O . LEU A 1 184 ? 1.974 6.622 30.146 1.00 36.31 184 LEU A O 1
ATOM 1451 N N . ASN A 1 185 ? 0.250 7.199 28.812 1.00 37.38 185 ASN A N 1
ATOM 1452 C CA . ASN A 1 185 ? 0.058 8.562 29.321 1.00 37.38 185 ASN A CA 1
ATOM 1453 C C . ASN A 1 185 ? -1.398 8.800 29.728 1.00 37.38 185 ASN A C 1
ATOM 1455 O O . ASN A 1 185 ? -2.287 8.517 28.890 1.00 37.38 185 ASN A O 1
#

Radius of gyration: 19.06 Å; chains: 1; bounding box: 54×36×55 Å

Foldseek 3Di:
DDPVVVVVLCVLLVLLLVLLVLLLLLLLLQQLCLQQPPDPDPVSVVCCVPPSVVSNVVCVVCVVVSVVVLVQLLCLLLLQARCCQVVDPDPPSDRPGPRRPPSSSLSSQLSSVSSVVSVVVSVVLVPDDPVCCVDPNVNVVSVCSSCVSVVLSVQQSVCSVVVHGDDDPPSSVVSVCSNVVSVPD

Organism: Emiliania huxleyi (NCBI:txid2903)

Sequence (185 aa):
MNQRTLLPLIIERGFPILAYSIPLAESIYFFAHRVCLYTNNISLKLLFLQTLKPIAMFYSNNLYAIFFTVCYIFAACSANRLPLSRLLPTREGKPICLNLSKFTRINVMQAILLEIVIAMIGQIWNLSPTLLKNGLFGTFVANACLVGLVGLIVYSSFIIALGRYPRLPVISGAARVQLQGGWLN

InterPro domains:
  IPR005691 Chloroplast protein import component Tic20 [PF16166] (99-175)
  IPR005691 Chloroplast protein import component Tic20 [PTHR33510] (99-179)